Protein AF-A0A1F9QXP7-F1 (afdb_monomer)

Radius of gyration: 16.85 Å; Cα contacts (8 Å, |Δi|>4): 413; chains: 1; bounding box: 42×35×45 Å

Nearest PDB structures (foldseek):
  1gut-assembly1_C  TM=4.057E-01  e=4.296E-01  Clostridium pasteurianum
  4poi-assembly1_A  TM=3.052E-01  e=2.524E-01  Bacteroides caccae ATCC 43185
  6aqg-assembly5_D  TM=2.143E-01  e=5.442E-01  Mycobacterium ulcerans Agy99
  3to1-assembly1_A  TM=2.449E-01  e=2.119E+00  Saccharomyces cerevisiae S288C
  5ikw-assembly1_A  TM=2.964E-01  e=7.330E+00  Homo sapiens

Structure (mmCIF, N/CA/C/O backbone):
data_AF-A0A1F9QXP7-F1
#
_entry.id   AF-A0A1F9QXP7-F1
#
loop_
_atom_site.group_PDB
_atom_site.id
_atom_site.type_symbol
_atom_site.label_atom_id
_atom_site.label_alt_id
_atom_site.label_comp_id
_atom_site.label_asym_id
_atom_site.label_entity_id
_atom_site.label_seq_id
_atom_site.pdbx_PDB_ins_code
_atom_site.Cartn_x
_atom_site.Cartn_y
_atom_site.Cartn_z
_atom_site.occupancy
_atom_site.B_iso_or_equiv
_atom_site.auth_seq_id
_atom_site.auth_comp_id
_atom_site.auth_asym_id
_atom_site.auth_atom_id
_atom_site.pdbx_PDB_model_num
ATOM 1 N N . MET A 1 1 ? -3.108 -15.613 24.340 1.00 49.81 1 MET A N 1
ATOM 2 C CA . MET A 1 1 ? -3.376 -14.560 23.335 1.00 49.81 1 MET A CA 1
ATOM 3 C C . MET A 1 1 ? -3.287 -13.214 24.031 1.00 49.81 1 MET A C 1
ATOM 5 O O . MET A 1 1 ? -3.848 -13.086 25.111 1.00 49.81 1 MET A O 1
ATOM 9 N N . VAL A 1 2 ? -2.546 -12.256 23.473 1.00 59.00 2 VAL A N 1
ATOM 10 C CA . VAL A 1 2 ? -2.464 -10.889 24.016 1.00 59.00 2 VAL A CA 1
ATOM 11 C C . VAL A 1 2 ? -3.743 -10.156 23.609 1.00 59.00 2 VAL A C 1
ATOM 13 O O . VAL A 1 2 ? -4.120 -10.222 22.441 1.00 59.00 2 VAL A O 1
ATOM 16 N N . ALA A 1 3 ? -4.429 -9.511 24.555 1.00 72.75 3 ALA A N 1
ATOM 17 C CA . ALA A 1 3 ? -5.620 -8.722 24.248 1.00 72.75 3 ALA A CA 1
ATOM 18 C C . ALA A 1 3 ? -5.278 -7.607 23.237 1.00 72.75 3 ALA A C 1
ATOM 20 O O . ALA A 1 3 ? -4.183 -7.037 23.320 1.00 72.75 3 ALA A O 1
ATOM 21 N N . PRO A 1 4 ? -6.173 -7.294 22.282 1.00 75.06 4 PRO A N 1
ATOM 22 C CA . PRO A 1 4 ? -5.921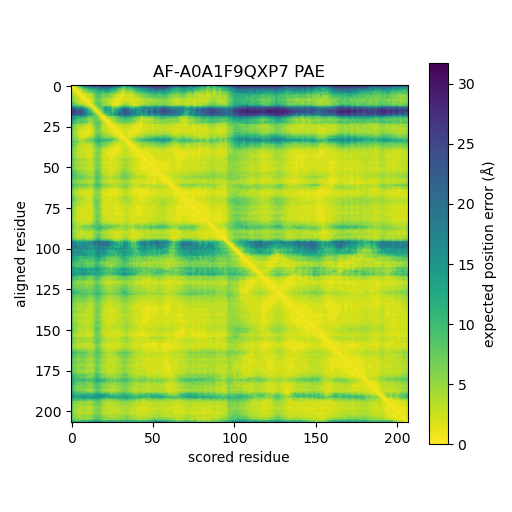 -6.227 21.325 1.00 75.06 4 PRO A CA 1
ATOM 23 C C . PRO A 1 4 ? -5.742 -4.894 22.069 1.00 75.06 4 PRO A C 1
ATOM 25 O O . PRO A 1 4 ? -6.476 -4.631 23.028 1.00 75.06 4 PRO A O 1
ATOM 28 N N . PRO A 1 5 ? -4.761 -4.056 21.681 1.00 81.81 5 PRO A N 1
ATOM 29 C CA . PRO A 1 5 ? -4.591 -2.751 22.301 1.00 81.81 5 PRO A CA 1
ATOM 30 C C . PRO A 1 5 ? -5.850 -1.906 22.100 1.00 81.81 5 PRO A C 1
ATOM 32 O O . PRO A 1 5 ? -6.380 -1.822 20.995 1.00 81.81 5 PRO A O 1
ATOM 35 N N . ARG A 1 6 ? -6.324 -1.254 23.164 1.00 85.94 6 ARG A N 1
ATOM 36 C CA . ARG A 1 6 ? -7.461 -0.338 23.062 1.00 85.94 6 ARG A CA 1
ATOM 37 C C . ARG A 1 6 ? -7.000 1.017 22.552 1.00 85.94 6 ARG A C 1
ATOM 39 O O . ARG A 1 6 ? -6.011 1.559 23.041 1.00 85.94 6 ARG A O 1
ATOM 46 N N . VAL A 1 7 ? -7.731 1.563 21.587 1.00 88.19 7 VAL A N 1
ATOM 47 C CA . VAL A 1 7 ? -7.493 2.905 21.050 1.00 88.19 7 VAL A CA 1
ATOM 48 C C . VAL A 1 7 ? -8.102 3.931 22.002 1.00 88.19 7 VAL A C 1
ATOM 50 O O . VAL A 1 7 ? -9.291 3.862 22.302 1.00 88.19 7 VAL A O 1
ATOM 53 N N . THR A 1 8 ? -7.294 4.873 22.485 1.00 89.75 8 THR A N 1
ATOM 54 C CA . THR A 1 8 ? -7.734 5.932 23.409 1.00 89.75 8 THR A CA 1
ATOM 55 C C . THR A 1 8 ? -8.091 7.219 22.675 1.00 89.75 8 THR A C 1
ATOM 57 O O . THR A 1 8 ? -9.071 7.871 23.029 1.00 89.75 8 THR A O 1
ATOM 60 N N . PHE A 1 9 ? -7.347 7.570 21.624 1.00 89.38 9 PHE A N 1
ATOM 61 C CA . PHE A 1 9 ? -7.643 8.723 20.774 1.00 89.38 9 PHE A CA 1
ATOM 62 C C . PHE A 1 9 ? -7.166 8.511 19.334 1.00 89.38 9 PHE A C 1
ATOM 64 O O . PHE A 1 9 ? -6.281 7.695 19.065 1.00 89.38 9 PHE A O 1
ATOM 71 N N . ILE A 1 10 ? -7.761 9.273 18.413 1.00 89.56 10 ILE A N 1
ATOM 72 C CA . ILE A 1 10 ? -7.368 9.357 17.004 1.00 89.56 10 ILE A CA 1
ATOM 73 C C . ILE A 1 10 ? -7.402 10.833 16.613 1.00 89.56 10 ILE A C 1
ATOM 75 O O . ILE A 1 10 ? -8.482 11.424 16.559 1.00 89.56 10 ILE A O 1
ATOM 79 N N . ASP A 1 11 ? -6.237 11.396 16.311 1.00 88.75 11 ASP A N 1
ATOM 80 C CA . ASP A 1 11 ? -6.071 12.792 15.919 1.00 88.75 11 ASP A CA 1
ATOM 81 C C . ASP A 1 11 ? -5.588 12.903 14.477 1.00 88.75 11 ASP A C 1
ATOM 83 O O . ASP A 1 11 ? -4.764 12.118 14.007 1.00 88.75 11 ASP A O 1
ATOM 87 N N . PHE A 1 12 ? -6.057 13.935 13.788 1.00 85.44 12 PHE A N 1
ATOM 88 C CA . PHE A 1 12 ? -5.528 14.343 12.492 1.00 85.44 12 PHE A CA 1
ATOM 89 C C . PHE A 1 12 ? -4.507 15.450 12.754 1.00 85.44 12 PHE A C 1
ATOM 91 O O . PHE A 1 12 ? -4.887 16.528 13.209 1.00 85.44 12 PHE A O 1
ATOM 98 N N . LEU A 1 13 ? -3.222 15.160 12.538 1.00 79.56 13 LEU A N 1
ATOM 99 C CA . LEU A 1 13 ? -2.125 16.064 12.904 1.00 79.56 13 LEU A CA 1
ATOM 100 C C . LEU A 1 13 ? -1.976 17.234 11.938 1.00 79.56 13 LEU A C 1
ATOM 102 O O . LEU A 1 13 ? -1.632 18.337 12.353 1.00 79.56 13 LEU A O 1
ATOM 106 N N . ASP A 1 14 ? -2.283 17.001 10.668 1.00 68.06 14 ASP A N 1
ATOM 107 C CA . ASP A 1 14 ? -2.149 18.016 9.644 1.00 68.06 14 ASP A CA 1
ATOM 108 C C . ASP A 1 14 ? -3.552 18.408 9.174 1.00 68.06 14 ASP A C 1
ATOM 110 O O . ASP A 1 14 ? -4.323 17.567 8.707 1.00 68.06 14 ASP A O 1
ATOM 114 N N . THR A 1 15 ? -3.887 19.698 9.224 1.00 55.34 15 THR A N 1
ATOM 115 C CA . THR A 1 15 ? -5.065 20.280 8.553 1.00 55.34 15 THR A CA 1
ATOM 116 C C . THR A 1 15 ? -4.913 20.296 7.024 1.00 55.34 15 THR A C 1
ATOM 118 O O . THR A 1 15 ? -5.441 21.191 6.367 1.00 55.34 15 THR A O 1
ATOM 121 N N . LEU A 1 16 ? -4.175 19.340 6.447 1.00 48.25 16 LEU A N 1
ATOM 122 C CA . LEU A 1 16 ? -3.925 19.207 5.013 1.00 48.25 16 LEU A CA 1
ATOM 123 C C . LEU A 1 16 ? -5.249 18.907 4.300 1.00 48.25 16 LEU A C 1
ATOM 125 O O . LEU A 1 16 ? -5.656 17.764 4.135 1.00 48.25 16 LEU A O 1
ATOM 129 N N . GLU A 1 17 ? -5.937 19.989 3.940 1.00 48.44 17 GLU A N 1
ATOM 130 C CA . GLU A 1 17 ? -7.086 20.046 3.046 1.00 48.44 17 GLU A CA 1
ATOM 131 C C . GLU A 1 17 ? -8.216 19.067 3.402 1.00 48.44 17 GLU A C 1
ATOM 133 O O . GLU A 1 17 ? -8.548 18.150 2.654 1.00 48.44 17 GLU A O 1
ATOM 138 N N . ARG A 1 18 ? -8.950 19.361 4.486 1.00 52.44 18 ARG A N 1
ATOM 139 C CA . ARG A 1 18 ? -10.355 18.916 4.652 1.00 52.44 18 ARG A CA 1
ATOM 140 C C . ARG A 1 18 ? -11.303 19.549 3.610 1.00 52.44 18 ARG A C 1
ATOM 142 O O . ARG A 1 18 ? -12.473 19.785 3.893 1.00 52.44 18 ARG A O 1
ATOM 149 N N . THR A 1 19 ? -10.812 19.871 2.421 1.00 55.59 19 THR A N 1
ATOM 150 C CA . THR A 1 19 ? -11.591 20.521 1.368 1.00 55.59 19 THR A CA 1
ATOM 151 C C . THR A 1 19 ? -12.407 19.484 0.591 1.00 55.59 19 THR A C 1
ATOM 153 O O . THR A 1 19 ? -13.513 19.794 0.161 1.00 55.59 19 THR A O 1
ATOM 156 N N . ASP A 1 20 ? -11.913 18.239 0.482 1.00 71.31 20 ASP A N 1
ATOM 157 C CA . ASP A 1 20 ? -12.619 17.123 -0.164 1.00 71.31 20 ASP A CA 1
ATOM 158 C C . ASP A 1 20 ? -12.311 15.758 0.502 1.00 71.31 20 ASP A C 1
ATOM 160 O O . ASP A 1 20 ? -11.240 15.183 0.294 1.00 71.31 20 ASP A O 1
ATOM 164 N N . PRO A 1 21 ? -13.254 15.171 1.267 1.00 79.56 21 PRO A N 1
ATOM 165 C CA . PRO A 1 21 ? -13.101 13.831 1.835 1.00 79.56 21 PRO A CA 1
ATOM 166 C C . PRO A 1 21 ? -12.915 12.720 0.793 1.00 79.56 21 PRO A C 1
ATOM 168 O O . PRO A 1 21 ? -12.464 11.636 1.150 1.00 79.56 21 PRO A O 1
ATOM 171 N N . ALA A 1 22 ? -13.280 12.935 -0.474 1.00 84.31 22 ALA A N 1
ATOM 172 C CA . ALA A 1 22 ? -13.080 11.952 -1.537 1.00 84.31 22 ALA A CA 1
ATOM 173 C C . ALA A 1 22 ? -11.652 11.966 -2.098 1.00 84.31 22 ALA A C 1
ATOM 175 O O . ALA A 1 22 ? -11.266 11.024 -2.789 1.00 84.31 22 ALA A O 1
ATOM 176 N N . ARG A 1 23 ? -10.871 13.018 -1.817 1.00 84.62 23 ARG A N 1
ATOM 177 C CA . ARG A 1 23 ? -9.522 13.204 -2.352 1.00 84.62 23 ARG A CA 1
ATOM 178 C C . ARG A 1 23 ? -8.644 13.868 -1.315 1.00 84.62 23 ARG A C 1
ATOM 180 O O . ARG A 1 23 ? -8.575 15.087 -1.231 1.00 84.62 23 ARG A O 1
ATOM 187 N N . GLY A 1 24 ? -7.820 13.102 -0.616 1.00 88.50 24 GLY A N 1
ATOM 188 C CA . GLY A 1 24 ? -7.019 13.673 0.464 1.00 88.50 24 GLY A CA 1
ATOM 189 C C . GLY A 1 24 ? -5.870 12.803 0.920 1.00 88.50 24 GLY A C 1
ATOM 190 O O . GLY A 1 24 ? -5.801 11.614 0.621 1.00 88.50 24 GLY A O 1
ATOM 191 N N . GLN A 1 25 ? -4.994 13.416 1.700 1.00 91.69 25 GLN A N 1
ATOM 192 C CA . GLN A 1 25 ? -4.139 12.699 2.628 1.00 91.69 25 GLN A CA 1
ATOM 193 C C . GLN A 1 25 ? -4.070 13.474 3.941 1.00 91.69 25 GLN A C 1
ATOM 195 O O . GLN A 1 25 ? -4.155 14.699 3.930 1.00 91.69 25 GLN A O 1
ATOM 200 N N . ALA A 1 26 ? -3.869 12.782 5.052 1.00 90.06 26 ALA A N 1
ATOM 201 C CA . ALA A 1 26 ? -3.605 13.407 6.339 1.00 90.06 26 ALA A CA 1
ATOM 202 C C . ALA A 1 26 ? -2.703 12.509 7.177 1.00 90.06 26 ALA A C 1
ATOM 204 O O . ALA A 1 26 ? -2.804 11.281 7.112 1.00 90.06 26 ALA A O 1
ATOM 205 N N . ARG A 1 27 ? -1.843 13.108 8.001 1.00 90.56 27 ARG A N 1
ATOM 206 C CA . ARG A 1 27 ? -1.150 12.359 9.045 1.00 90.56 27 ARG A CA 1
ATOM 207 C C . ARG A 1 27 ? -2.124 12.088 10.190 1.00 90.56 27 ARG A C 1
ATOM 209 O O . ARG A 1 27 ? -2.757 13.007 10.711 1.00 90.56 27 ARG A O 1
ATOM 216 N N . VAL A 1 28 ? -2.247 10.821 10.566 1.00 90.69 28 VAL A N 1
ATOM 217 C CA . VAL A 1 28 ? -3.111 10.353 11.651 1.00 90.69 28 VAL A CA 1
ATOM 218 C C . VAL A 1 28 ? -2.232 9.922 12.811 1.00 90.69 28 VAL A C 1
ATOM 220 O O . VAL A 1 28 ? -1.304 9.140 12.616 1.00 90.69 28 VAL A O 1
ATOM 223 N N . ARG A 1 29 ? -2.541 10.409 14.013 1.00 91.25 29 ARG A N 1
ATOM 224 C CA . ARG A 1 29 ? -1.949 9.965 15.274 1.00 91.25 29 ARG A CA 1
ATOM 225 C C . ARG A 1 29 ? -2.960 9.137 16.047 1.00 91.25 29 ARG A C 1
ATOM 227 O O . ARG A 1 29 ? -4.096 9.558 16.232 1.00 91.25 29 ARG A O 1
ATOM 234 N N . VAL A 1 30 ? -2.529 7.983 16.529 1.00 91.06 30 VAL A N 1
ATOM 235 C CA . VAL A 1 30 ? -3.336 7.044 17.303 1.00 91.06 30 VAL A CA 1
ATOM 236 C C . VAL A 1 30 ? -2.689 6.848 18.664 1.00 91.06 30 VAL A C 1
ATOM 238 O O . VAL A 1 30 ? -1.528 6.443 18.745 1.00 91.06 30 VAL A O 1
ATOM 241 N N . GLY A 1 31 ? -3.452 7.110 19.720 1.00 89.38 31 GLY A N 1
ATOM 242 C CA . GLY A 1 31 ? -3.093 6.763 21.088 1.00 89.38 31 GLY A CA 1
ATOM 243 C C . GLY A 1 31 ? -3.634 5.396 21.470 1.00 89.38 31 GLY A C 1
ATOM 244 O O . GLY A 1 31 ? -4.780 5.065 21.160 1.00 89.38 31 GLY A O 1
ATOM 245 N N . LEU A 1 32 ? -2.818 4.605 22.159 1.00 87.44 32 LEU A N 1
ATOM 246 C CA . LEU A 1 32 ? -3.180 3.296 22.686 1.00 87.44 32 LEU A CA 1
ATOM 247 C C . LEU A 1 32 ? -3.152 3.294 24.213 1.00 87.44 32 LEU A C 1
ATOM 249 O O . LEU A 1 32 ? -2.345 3.974 24.853 1.00 87.44 32 LEU A O 1
ATOM 253 N N . GLU A 1 33 ? -3.999 2.456 24.802 1.00 82.12 33 GLU A N 1
ATOM 254 C CA . GLU A 1 33 ? -3.973 2.158 26.229 1.00 82.12 33 GLU A CA 1
ATOM 255 C C . GLU A 1 33 ? -2.575 1.651 26.634 1.00 82.12 33 GLU A C 1
ATOM 257 O O . GLU A 1 33 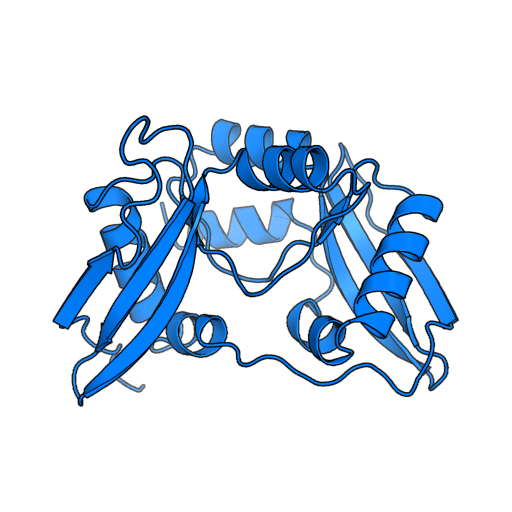? -1.946 0.837 25.943 1.00 82.12 33 GLU A O 1
ATOM 262 N N . GLY A 1 34 ? -2.049 2.203 27.731 1.00 77.62 34 GLY A N 1
ATOM 263 C CA . GLY A 1 34 ? -0.651 2.031 28.139 1.00 77.62 34 GLY A CA 1
ATOM 264 C C . GLY A 1 34 ? 0.319 3.087 27.590 1.00 77.62 34 GLY A C 1
ATOM 265 O O . GLY A 1 34 ? 1.527 2.888 27.679 1.00 77.62 34 GLY A O 1
ATOM 266 N N . GLY A 1 35 ? -0.180 4.192 27.018 1.00 78.00 35 GLY A N 1
ATOM 267 C CA . GLY A 1 35 ? 0.619 5.381 26.674 1.00 78.00 35 GLY A CA 1
ATOM 268 C C . GLY A 1 35 ? 1.457 5.259 25.398 1.00 78.00 35 GLY A C 1
ATOM 269 O O . GLY A 1 35 ? 2.318 6.095 25.140 1.00 78.00 35 GLY A O 1
ATOM 270 N N . ARG A 1 36 ? 1.233 4.215 24.593 1.00 83.00 36 ARG A N 1
ATOM 271 C CA . ARG A 1 36 ? 1.913 4.043 23.301 1.00 83.00 36 ARG A CA 1
ATOM 272 C C . ARG A 1 36 ? 1.199 4.854 22.229 1.00 83.00 36 ARG A C 1
ATOM 274 O O . ARG A 1 36 ? -0.025 4.843 22.169 1.00 83.00 36 ARG A O 1
ATOM 281 N N . GLU A 1 37 ? 1.966 5.465 21.337 1.00 87.69 37 GLU A N 1
ATOM 282 C CA . GLU A 1 37 ? 1.433 6.216 20.201 1.00 87.69 37 GLU A CA 1
ATOM 283 C C . GLU A 1 37 ? 1.968 5.677 18.874 1.00 87.69 37 GLU A C 1
ATOM 285 O O . GLU A 1 37 ? 3.071 5.125 18.789 1.00 87.69 37 GLU A O 1
ATOM 290 N N . SER A 1 38 ? 1.170 5.820 17.822 1.00 86.94 38 SER A N 1
ATOM 291 C CA . SER A 1 38 ? 1.547 5.527 16.437 1.00 86.94 38 SER A CA 1
ATOM 292 C C . SER A 1 38 ? 1.112 6.683 15.544 1.00 86.94 38 SER A C 1
ATOM 294 O O . SER A 1 38 ? 0.056 7.266 15.769 1.00 86.94 38 SER A O 1
ATOM 296 N N . SER A 1 39 ? 1.927 7.033 14.552 1.00 88.94 39 SER A N 1
ATOM 297 C CA . SER A 1 39 ? 1.616 8.091 13.590 1.00 88.94 39 SER A CA 1
ATOM 298 C C . SER A 1 39 ? 1.948 7.607 12.188 1.00 88.94 39 SER A C 1
ATOM 300 O O . SER A 1 39 ? 3.029 7.063 11.982 1.00 88.94 39 SER A O 1
ATOM 302 N N . PHE A 1 40 ? 1.021 7.768 11.248 1.00 90.25 40 PHE A N 1
ATOM 303 C CA . PHE A 1 40 ? 1.163 7.283 9.874 1.00 90.25 40 PHE A CA 1
ATOM 304 C C . PHE A 1 40 ? 0.303 8.091 8.904 1.00 90.25 40 PHE A C 1
ATOM 306 O O . PHE A 1 40 ? -0.586 8.846 9.304 1.00 90.25 40 PHE A O 1
ATOM 313 N N . LEU A 1 41 ? 0.601 7.971 7.612 1.00 91.69 41 LEU A N 1
ATOM 314 C CA . LEU A 1 41 ? -0.149 8.651 6.563 1.00 91.69 41 LEU A CA 1
ATOM 315 C C . LEU A 1 41 ? -1.448 7.890 6.272 1.00 91.69 41 LEU A C 1
ATOM 317 O O . LEU A 1 41 ? -1.414 6.689 6.011 1.00 91.69 41 LEU A O 1
ATOM 321 N N . ALA A 1 42 ? -2.580 8.587 6.269 1.00 93.25 42 ALA A N 1
ATOM 322 C CA . ALA A 1 42 ? -3.829 8.105 5.693 1.00 93.25 42 ALA A CA 1
ATOM 323 C C . ALA A 1 42 ? -4.085 8.829 4.368 1.00 93.25 42 ALA A C 1
ATOM 325 O O . ALA A 1 42 ? -3.898 10.043 4.287 1.00 93.25 42 ALA A O 1
ATOM 326 N N . ALA A 1 43 ? -4.498 8.107 3.330 1.00 94.12 43 ALA A N 1
ATOM 327 C CA . ALA A 1 43 ? -4.620 8.645 1.979 1.00 94.12 43 ALA A CA 1
ATOM 328 C C . ALA A 1 43 ? -5.791 8.020 1.216 1.00 94.12 43 ALA A C 1
ATOM 330 O O . ALA A 1 43 ? -6.111 6.847 1.398 1.00 94.12 43 ALA A O 1
ATOM 331 N N . THR A 1 44 ? -6.416 8.792 0.331 1.00 95.00 44 THR A N 1
ATOM 332 C CA . THR A 1 44 ? -7.440 8.271 -0.582 1.00 95.00 44 THR A CA 1
ATOM 333 C C . THR A 1 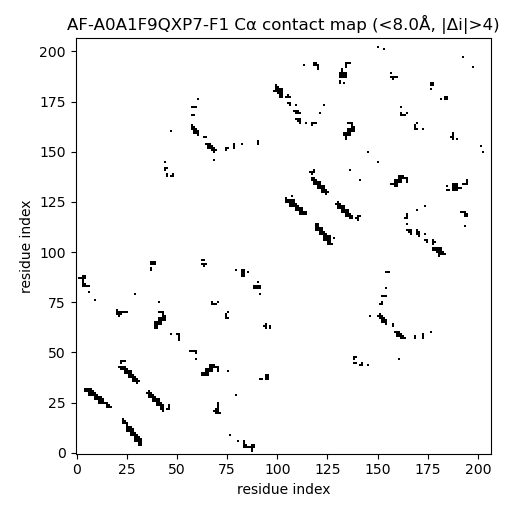44 ? -6.841 7.401 -1.688 1.00 95.00 44 THR A C 1
ATOM 335 O O . THR A 1 44 ? -5.653 7.496 -1.998 1.00 95.00 44 THR A O 1
ATOM 338 N N . PHE A 1 45 ? -7.644 6.515 -2.286 1.00 95.81 45 PHE A N 1
ATOM 339 C CA . PHE A 1 45 ? -7.159 5.507 -3.247 1.00 95.81 45 PHE A CA 1
ATOM 340 C C . PHE A 1 45 ? -6.514 6.087 -4.518 1.00 95.81 45 PHE A C 1
ATOM 342 O O . PHE A 1 45 ? -5.711 5.416 -5.160 1.00 95.81 45 PHE A O 1
ATOM 349 N N . ASP A 1 46 ? -6.824 7.331 -4.879 1.00 94.19 46 ASP A N 1
ATOM 350 C CA . ASP A 1 46 ? -6.244 8.054 -6.016 1.00 94.19 46 ASP A CA 1
ATOM 351 C C . ASP A 1 46 ? -4.857 8.653 -5.729 1.00 94.19 46 ASP A C 1
ATOM 353 O O . ASP A 1 46 ? -4.152 9.076 -6.650 1.00 94.19 46 ASP A O 1
ATOM 357 N N . ARG A 1 47 ? -4.435 8.694 -4.462 1.00 94.31 47 ARG A N 1
ATOM 358 C CA . ARG A 1 47 ? -3.227 9.417 -4.053 1.00 94.31 47 ARG A CA 1
ATOM 359 C C . ARG A 1 47 ? -1.926 8.920 -4.676 1.00 94.31 47 ARG A C 1
ATOM 361 O O . ARG A 1 47 ? -1.135 9.791 -5.043 1.00 94.31 47 ARG A O 1
ATOM 368 N N . PRO A 1 48 ? -1.706 7.611 -4.910 1.00 95.94 48 PRO A N 1
ATOM 369 C CA . PRO A 1 48 ? -0.518 7.155 -5.625 1.00 95.94 48 PRO A CA 1
ATOM 370 C C . PRO A 1 48 ? -0.341 7.830 -6.990 1.00 95.94 48 PRO A C 1
ATOM 372 O O . PRO A 1 48 ? 0.756 8.277 -7.321 1.00 95.94 48 PRO A O 1
ATOM 375 N N . GLU A 1 49 ? -1.427 8.004 -7.750 1.00 95.50 49 GLU A N 1
ATOM 376 C CA . GLU A 1 49 ? -1.402 8.692 -9.046 1.00 95.50 49 GLU A CA 1
ATOM 377 C C . GLU A 1 49 ? -1.015 10.171 -8.887 1.00 95.50 49 GLU A C 1
ATOM 379 O O . GLU A 1 49 ? -0.142 10.682 -9.597 1.00 95.50 49 GLU A O 1
ATOM 384 N N . ALA A 1 50 ? -1.632 10.855 -7.919 1.00 94.00 50 ALA A N 1
ATOM 385 C CA . ALA A 1 50 ? -1.373 12.264 -7.642 1.00 94.00 50 ALA A CA 1
ATOM 386 C C . ALA A 1 50 ? 0.081 12.512 -7.208 1.00 94.00 50 ALA A C 1
ATOM 388 O O . ALA A 1 50 ? 0.710 13.465 -7.676 1.00 94.00 50 ALA A O 1
ATOM 389 N N . TRP A 1 51 ? 0.640 11.645 -6.362 1.00 94.88 51 TRP A N 1
ATOM 390 C CA . TRP A 1 51 ? 2.023 11.742 -5.899 1.00 94.88 51 TRP A CA 1
ATOM 391 C C . TRP A 1 51 ? 3.037 11.537 -7.017 1.00 94.88 51 TRP A C 1
ATOM 393 O O . TRP A 1 51 ? 3.968 12.335 -7.164 1.00 94.88 51 TRP A O 1
ATOM 403 N N . MET A 1 52 ? 2.828 10.505 -7.837 1.00 96.12 52 MET A N 1
ATOM 404 C CA . MET A 1 52 ? 3.656 10.231 -9.009 1.00 96.12 52 MET A CA 1
ATOM 405 C C . MET A 1 52 ? 3.649 11.417 -9.973 1.00 96.12 52 MET A C 1
ATOM 407 O O . MET A 1 52 ? 4.708 11.876 -10.406 1.00 96.12 52 MET A O 1
ATOM 411 N N . LYS A 1 53 ? 2.467 11.985 -10.245 1.00 95.81 53 LYS A N 1
ATOM 412 C CA . LYS A 1 53 ? 2.318 13.169 -11.098 1.00 95.81 53 LYS A CA 1
ATOM 413 C C . LYS A 1 53 ? 3.027 14.394 -10.514 1.00 95.81 53 LYS A C 1
ATOM 415 O O . LYS A 1 53 ? 3.776 15.054 -11.233 1.00 95.81 53 LYS A O 1
ATOM 420 N N . ALA A 1 54 ? 2.822 14.688 -9.230 1.00 94.06 54 ALA A N 1
ATOM 421 C CA . ALA A 1 54 ? 3.400 15.857 -8.565 1.00 94.06 54 ALA A CA 1
ATOM 422 C C . ALA A 1 54 ? 4.935 15.810 -8.534 1.00 94.06 54 ALA A C 1
ATOM 424 O O . ALA A 1 54 ? 5.588 16.813 -8.818 1.00 94.06 54 ALA A O 1
ATOM 425 N N . LYS A 1 55 ? 5.518 14.637 -8.254 1.00 93.62 55 LYS A N 1
ATOM 426 C CA . LYS A 1 55 ? 6.977 14.448 -8.229 1.00 93.62 55 LYS A CA 1
ATOM 427 C C . LYS A 1 55 ? 7.584 14.124 -9.602 1.00 93.62 55 LYS A C 1
ATOM 429 O O . LYS A 1 55 ? 8.798 13.971 -9.694 1.00 93.62 55 LYS A O 1
ATOM 434 N N . LYS A 1 56 ? 6.769 14.034 -10.663 1.00 95.50 56 LYS A N 1
ATOM 435 C CA . LYS A 1 56 ? 7.178 13.609 -12.018 1.00 95.50 56 LYS A CA 1
ATOM 436 C C . LYS A 1 56 ? 7.928 12.267 -12.008 1.00 95.50 56 LYS A C 1
ATOM 438 O O . LYS A 1 56 ? 8.930 12.101 -12.700 1.00 95.50 56 LYS A O 1
ATOM 443 N N . LEU A 1 57 ? 7.445 11.323 -11.202 1.00 94.94 57 LEU A N 1
ATOM 444 C CA . LEU A 1 57 ? 8.017 9.987 -11.060 1.00 94.94 57 LEU A CA 1
ATOM 445 C C . LEU A 1 57 ? 7.167 8.959 -11.805 1.00 94.94 57 LEU A C 1
ATOM 447 O O . LEU A 1 57 ? 5.940 9.018 -11.796 1.00 94.94 57 LEU A O 1
ATOM 451 N N . ASP A 1 58 ? 7.828 7.964 -12.394 1.00 96.12 58 ASP A N 1
ATOM 452 C CA . ASP A 1 58 ? 7.157 6.806 -12.997 1.00 96.12 58 ASP A CA 1
ATOM 453 C C . ASP A 1 58 ? 6.911 5.667 -11.980 1.00 96.12 58 ASP A C 1
ATOM 455 O O . ASP A 1 58 ? 6.472 4.579 -12.354 1.00 96.12 58 ASP A O 1
ATOM 459 N N . HIS A 1 59 ? 7.200 5.902 -10.699 1.00 96.25 59 HIS A N 1
ATOM 460 C CA . HIS A 1 59 ? 6.967 4.975 -9.596 1.00 96.25 59 HIS A CA 1
ATOM 461 C C . HIS A 1 59 ? 6.648 5.730 -8.303 1.00 96.25 59 HIS A C 1
ATOM 463 O O . HIS A 1 59 ? 6.976 6.912 -8.171 1.00 96.25 59 HIS A O 1
ATOM 469 N N . TRP A 1 60 ? 6.058 5.033 -7.338 1.00 95.94 60 TRP A N 1
ATOM 470 C CA . TRP A 1 60 ? 5.890 5.520 -5.978 1.00 95.94 60 TRP A CA 1
ATOM 471 C C . TRP A 1 60 ? 6.052 4.400 -4.954 1.00 95.94 60 TRP A C 1
ATOM 473 O O . TRP A 1 60 ? 5.444 3.337 -5.068 1.00 95.94 60 TRP A O 1
ATOM 483 N N . PHE A 1 61 ? 6.855 4.694 -3.939 1.00 93.12 61 PHE A N 1
ATOM 484 C CA . PHE A 1 61 ? 7.011 3.936 -2.711 1.00 93.12 61 PHE A CA 1
ATOM 485 C C . PHE A 1 61 ? 7.317 4.939 -1.592 1.00 93.12 61 PHE A C 1
ATOM 487 O O . PHE A 1 61 ? 7.944 5.972 -1.836 1.00 93.12 61 PHE A O 1
ATOM 494 N N . ASP A 1 62 ? 6.855 4.646 -0.385 1.00 88.94 62 ASP A N 1
ATOM 495 C CA . ASP A 1 62 ? 7.108 5.435 0.825 1.00 88.94 62 ASP A CA 1
ATOM 496 C C . ASP A 1 62 ? 6.912 4.545 2.068 1.00 88.94 62 ASP A C 1
ATOM 498 O O . ASP A 1 62 ? 6.813 3.325 1.915 1.00 88.94 62 ASP A O 1
ATOM 502 N N . GLU A 1 63 ? 6.844 5.137 3.264 1.00 86.94 63 GLU A N 1
ATOM 503 C CA . GLU A 1 63 ? 6.333 4.543 4.508 1.00 86.94 63 GLU A CA 1
ATOM 504 C C . GLU A 1 63 ? 4.930 3.909 4.343 1.00 86.94 63 GLU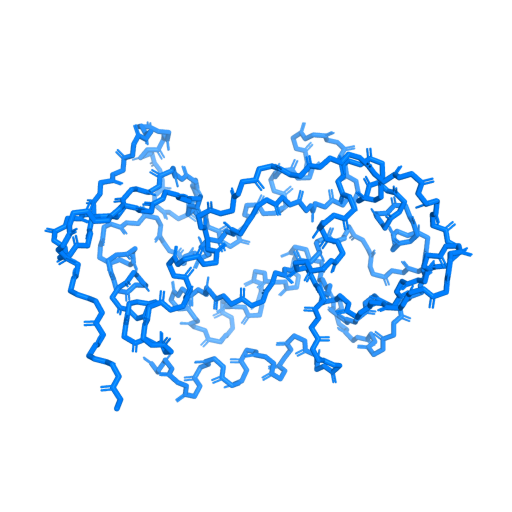 A C 1
ATOM 506 O O . GLU A 1 63 ? 4.196 4.250 3.410 1.00 86.94 63 GLU A O 1
ATOM 511 N N . PRO A 1 64 ? 4.513 2.992 5.245 1.00 89.50 64 PRO A N 1
ATOM 512 C CA . PRO A 1 64 ? 3.175 2.400 5.213 1.00 89.50 64 PRO A CA 1
ATOM 513 C C . PRO A 1 64 ? 2.057 3.447 5.199 1.00 89.50 64 PRO A C 1
ATOM 515 O O . PRO A 1 64 ? 1.992 4.339 6.048 1.00 89.50 64 PRO A O 1
ATOM 518 N N . VAL A 1 65 ? 1.147 3.303 4.234 1.00 93.25 65 VAL A N 1
ATOM 519 C CA . VAL A 1 65 ? -0.002 4.192 4.038 1.00 93.25 65 VAL A CA 1
ATOM 520 C C . VAL A 1 65 ? -1.285 3.447 4.374 1.00 93.25 65 VAL A C 1
ATOM 522 O O . VAL A 1 65 ? -1.501 2.317 3.930 1.00 93.25 65 VAL A O 1
ATOM 525 N N . LEU A 1 66 ? -2.144 4.076 5.176 1.00 95.25 66 LEU A N 1
ATOM 526 C CA . LEU A 1 66 ? -3.510 3.620 5.391 1.00 95.25 66 LEU A CA 1
ATOM 527 C C . LEU A 1 66 ? -4.350 4.159 4.236 1.00 95.25 66 LEU A C 1
ATOM 529 O O . LEU A 1 66 ? -4.606 5.361 4.149 1.00 95.25 66 LEU A O 1
ATOM 533 N N . TYR A 1 67 ? -4.784 3.281 3.344 1.00 96.75 67 TYR A N 1
ATOM 534 C CA . TYR A 1 67 ? -5.638 3.679 2.238 1.00 96.75 67 TYR A CA 1
ATOM 535 C C . TYR A 1 67 ? -7.091 3.703 2.699 1.00 96.75 67 TYR A C 1
ATOM 537 O O . TYR A 1 67 ? -7.585 2.734 3.264 1.00 96.75 67 TYR A O 1
ATOM 545 N N . VAL A 1 68 ? -7.802 4.797 2.452 1.00 95.88 68 VAL A N 1
ATOM 546 C CA . VAL A 1 68 ? -9.217 4.951 2.812 1.00 95.88 68 VAL A CA 1
ATOM 547 C C . VAL A 1 68 ? -10.028 5.381 1.605 1.00 95.88 68 VAL A C 1
ATOM 549 O O . VAL A 1 68 ? -9.591 6.202 0.806 1.00 95.88 68 VAL A O 1
ATOM 552 N N . ARG A 1 69 ? -11.252 4.874 1.475 1.00 94.88 69 ARG A N 1
ATOM 553 C CA . ARG A 1 69 ? -12.163 5.322 0.417 1.00 94.88 69 ARG A CA 1
ATOM 554 C C . ARG A 1 69 ? -12.537 6.792 0.589 1.00 94.88 69 ARG A C 1
ATOM 556 O O . ARG A 1 69 ? -12.736 7.505 -0.389 1.00 94.88 69 ARG A O 1
ATOM 563 N N . ARG A 1 70 ? -12.671 7.223 1.843 1.00 92.56 70 ARG A N 1
ATOM 564 C CA . ARG A 1 70 ? -12.963 8.601 2.228 1.00 92.56 70 ARG A CA 1
ATOM 565 C C . ARG A 1 70 ? -12.074 8.999 3.389 1.00 92.56 70 ARG A C 1
ATOM 567 O O . ARG A 1 70 ? -11.974 8.272 4.375 1.00 92.56 70 ARG A O 1
ATOM 574 N N . LEU A 1 71 ? -11.460 10.167 3.287 1.00 91.12 71 LEU A N 1
ATOM 575 C CA . LEU A 1 71 ? -10.669 10.759 4.353 1.00 91.12 71 LEU A CA 1
ATOM 576 C C . LEU A 1 71 ? -11.584 11.490 5.345 1.00 91.12 71 LEU A C 1
ATOM 578 O O . LEU A 1 71 ? -11.569 12.713 5.464 1.00 91.12 71 LEU A O 1
ATOM 582 N N . ASP A 1 72 ? -12.420 10.721 6.039 1.00 89.31 72 ASP A N 1
ATOM 583 C CA . ASP A 1 72 ? -13.298 11.199 7.102 1.00 89.31 72 ASP A CA 1
ATOM 584 C C . ASP A 1 72 ? -13.073 10.433 8.413 1.00 89.31 72 ASP A C 1
ATOM 586 O O . ASP A 1 72 ? -12.510 9.336 8.447 1.00 89.31 72 ASP A O 1
ATOM 590 N N . ALA A 1 73 ? -13.482 11.049 9.525 1.00 88.62 73 ALA A N 1
ATOM 591 C CA . ALA A 1 73 ? -13.273 10.482 10.853 1.00 88.62 73 ALA A CA 1
ATOM 592 C C . ALA A 1 73 ? -13.914 9.090 11.032 1.00 88.62 73 ALA A C 1
ATOM 594 O O . ALA A 1 73 ? -13.242 8.230 11.600 1.00 88.62 73 ALA A O 1
ATOM 595 N N . PRO A 1 74 ? -15.145 8.814 10.547 1.00 91.19 74 PRO A N 1
ATOM 596 C CA . PRO A 1 74 ? -15.732 7.478 10.643 1.00 91.19 74 PRO A CA 1
ATOM 597 C C . PRO A 1 74 ? -14.918 6.400 9.918 1.00 91.19 74 PRO A C 1
ATOM 599 O O . PRO A 1 74 ? -14.700 5.327 10.478 1.00 91.19 74 PRO A O 1
ATOM 602 N N . THR A 1 75 ? -14.449 6.671 8.696 1.00 93.31 75 THR A N 1
ATOM 603 C CA . THR A 1 75 ? -13.701 5.684 7.901 1.00 93.31 75 THR A CA 1
ATOM 604 C C . THR A 1 75 ? -12.327 5.412 8.502 1.00 93.31 75 THR A C 1
ATOM 606 O O . THR A 1 75 ? -11.948 4.253 8.663 1.00 93.31 75 THR A O 1
ATOM 609 N N . VAL A 1 76 ? -11.603 6.464 8.895 1.00 93.19 76 VAL A N 1
ATOM 610 C CA . VAL A 1 76 ? -10.286 6.323 9.533 1.00 93.19 76 VAL A CA 1
ATOM 611 C C . VAL A 1 76 ? -10.405 5.612 10.881 1.00 93.19 76 VAL A C 1
ATOM 613 O O . VAL A 1 76 ? -9.609 4.724 11.164 1.00 93.19 76 VAL A O 1
ATOM 616 N N . ARG A 1 77 ? -11.416 5.941 11.696 1.00 92.31 77 ARG A N 1
ATOM 617 C CA . ARG A 1 77 ? -11.646 5.269 12.982 1.00 92.31 77 ARG A CA 1
ATOM 618 C C . ARG A 1 77 ? -11.885 3.774 12.808 1.00 92.31 77 ARG A C 1
ATOM 620 O O . ARG A 1 77 ? -11.207 2.993 13.466 1.00 92.31 77 ARG A O 1
ATOM 627 N N . ALA A 1 78 ? -12.778 3.391 11.895 1.00 93.56 78 ALA A N 1
ATOM 628 C CA . ALA A 1 78 ? -13.054 1.984 11.615 1.00 93.56 78 ALA A CA 1
ATOM 629 C C . ALA A 1 78 ? -11.786 1.230 11.175 1.00 93.56 78 ALA A C 1
ATOM 631 O O . ALA A 1 78 ? -11.528 0.125 11.644 1.00 93.56 78 ALA A O 1
ATOM 632 N N . ALA A 1 79 ? -10.957 1.854 10.332 1.00 95.31 79 ALA A N 1
ATOM 633 C CA . ALA A 1 79 ? -9.694 1.266 9.906 1.00 95.31 79 ALA A CA 1
ATOM 634 C C . ALA A 1 79 ? -8.705 1.081 11.069 1.00 95.31 79 ALA A C 1
ATOM 636 O O . ALA A 1 79 ? -8.102 0.023 11.206 1.00 95.31 79 ALA A O 1
ATOM 637 N N . VAL A 1 80 ? -8.553 2.092 11.929 1.00 93.88 80 VAL A N 1
ATOM 638 C CA . VAL A 1 80 ? -7.649 2.042 13.090 1.00 93.88 80 VAL A CA 1
ATOM 639 C C . VAL A 1 80 ? -8.101 0.998 14.113 1.00 93.88 80 VAL A C 1
ATOM 641 O O . VAL A 1 80 ? -7.267 0.281 14.666 1.00 93.88 80 VAL A O 1
ATOM 644 N N . GLU A 1 81 ? -9.405 0.885 14.356 1.00 92.25 81 GLU A N 1
ATOM 645 C CA . GLU A 1 81 ? -9.980 -0.141 15.231 1.00 92.25 81 GLU A CA 1
ATOM 646 C C . GLU A 1 81 ? -9.713 -1.550 14.685 1.00 92.25 81 GLU A C 1
ATOM 648 O O . GLU A 1 81 ? -9.279 -2.424 15.438 1.00 92.25 81 GLU A O 1
ATOM 653 N N . ALA A 1 82 ? -9.867 -1.750 13.374 1.00 93.94 82 ALA A N 1
ATOM 654 C CA . ALA A 1 82 ? -9.517 -3.003 12.712 1.00 93.94 82 ALA A CA 1
ATOM 655 C C . ALA A 1 82 ? -8.008 -3.314 12.828 1.00 93.94 82 ALA A C 1
ATOM 657 O O . ALA A 1 82 ? -7.638 -4.404 13.271 1.00 93.94 82 ALA A O 1
ATOM 658 N N . MET A 1 83 ? -7.130 -2.333 12.576 1.00 94.00 83 MET A N 1
ATOM 659 C CA . MET A 1 83 ? -5.675 -2.476 12.762 1.00 94.00 83 MET A CA 1
ATOM 660 C C . MET A 1 83 ? -5.289 -2.841 14.202 1.00 94.00 83 MET A C 1
ATOM 662 O O . MET A 1 83 ? -4.312 -3.562 14.411 1.00 94.00 83 MET A O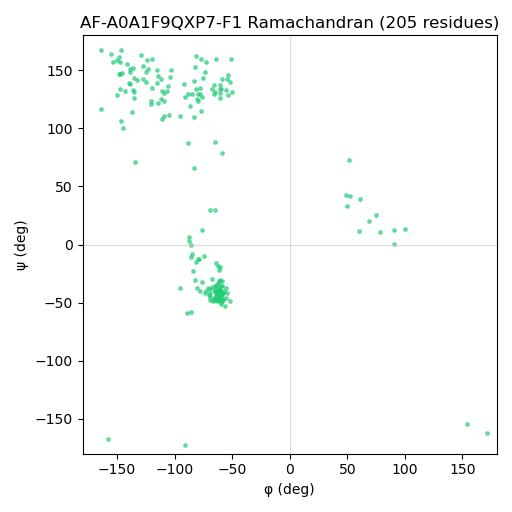 1
ATOM 666 N N . ALA A 1 84 ? -6.007 -2.311 15.198 1.00 91.12 84 ALA A N 1
ATOM 667 C CA . ALA A 1 84 ? -5.782 -2.602 16.611 1.00 91.12 84 ALA A CA 1
ATOM 668 C C . ALA A 1 84 ? -6.252 -4.016 16.990 1.00 91.12 84 ALA A C 1
ATOM 670 O O . ALA A 1 84 ? -5.572 -4.708 17.749 1.00 91.12 84 ALA A O 1
ATOM 671 N N . ALA A 1 85 ? -7.393 -4.455 16.455 1.00 89.75 85 ALA A N 1
ATOM 672 C CA . ALA A 1 85 ? -7.953 -5.780 16.703 1.00 89.75 85 ALA A CA 1
ATOM 673 C C . ALA A 1 85 ? -7.115 -6.897 16.060 1.00 89.75 85 ALA A C 1
ATOM 675 O O . ALA A 1 85 ? -6.920 -7.963 16.649 1.00 89.75 85 ALA A O 1
ATOM 676 N N . GLU A 1 86 ? -6.591 -6.648 14.864 1.00 89.06 86 GLU A N 1
ATOM 677 C CA . GLU A 1 86 ? -5.895 -7.652 14.077 1.00 89.06 86 GLU A CA 1
ATOM 678 C C . GLU A 1 86 ? -4.464 -7.901 14.583 1.00 89.06 86 GLU A C 1
ATOM 680 O O . GLU A 1 86 ? -3.703 -6.975 14.883 1.00 89.06 86 GLU A O 1
ATOM 685 N N . LEU A 1 87 ? -4.086 -9.183 14.697 1.00 84.44 87 LEU A N 1
ATOM 686 C CA . LEU A 1 87 ? -2.740 -9.628 15.093 1.00 84.44 87 LEU A CA 1
ATOM 687 C C . LEU A 1 87 ? -2.211 -8.941 16.378 1.00 84.44 87 LEU A C 1
ATOM 689 O O . LEU A 1 87 ? -1.016 -8.661 16.518 1.00 84.44 87 LEU A O 1
ATOM 693 N N . GLY A 1 88 ? -3.107 -8.627 17.322 1.00 81.62 88 GLY A N 1
ATOM 694 C CA . GLY A 1 88 ? -2.761 -7.935 18.568 1.00 81.62 88 GLY A CA 1
ATOM 695 C C . GLY A 1 88 ? -2.157 -6.542 18.337 1.00 81.62 88 GLY A C 1
ATOM 696 O O . GLY A 1 88 ? -1.177 -6.169 18.995 1.00 81.62 88 GLY A O 1
ATOM 697 N N . GLY A 1 89 ? -2.671 -5.795 17.358 1.00 84.12 89 GLY A N 1
ATOM 698 C CA . GLY A 1 89 ? -2.214 -4.448 17.014 1.00 84.12 89 GLY A CA 1
ATOM 699 C C . GLY A 1 89 ? -0.883 -4.413 16.267 1.00 84.12 89 GLY A C 1
ATOM 700 O O . GLY A 1 89 ? -0.135 -3.440 16.393 1.00 84.12 89 GLY A O 1
ATOM 701 N N . TYR A 1 90 ? -0.533 -5.491 15.556 1.00 88.06 90 TYR A N 1
ATOM 702 C CA . TYR A 1 90 ? 0.691 -5.560 14.750 1.00 88.06 90 TYR A CA 1
ATOM 703 C C . TYR A 1 90 ? 0.765 -4.416 13.741 1.00 88.06 90 TYR A C 1
ATOM 705 O O . TYR A 1 90 ? 1.789 -3.738 13.673 1.00 88.06 90 TYR A O 1
ATOM 713 N N . TRP A 1 91 ? -0.330 -4.149 13.029 1.00 90.44 91 TRP A N 1
ATOM 714 C CA . TRP A 1 91 ? -0.359 -3.144 11.973 1.00 90.44 91 TRP A CA 1
ATOM 715 C C . TRP A 1 91 ? -0.058 -1.740 12.493 1.00 90.44 91 TRP A C 1
ATOM 717 O O . TRP A 1 91 ? 0.723 -1.022 11.884 1.00 90.44 91 TRP A O 1
ATOM 727 N N . LEU A 1 92 ? -0.553 -1.368 13.676 1.00 88.81 92 LEU A N 1
ATOM 728 C CA . LEU A 1 92 ? -0.217 -0.073 14.282 1.00 88.81 92 LEU A CA 1
ATOM 729 C C . LEU A 1 92 ? 1.281 0.060 14.600 1.00 88.81 92 LEU A C 1
ATOM 731 O O . LEU A 1 92 ? 1.851 1.137 14.449 1.00 88.81 92 LEU A O 1
ATOM 735 N N . ARG A 1 93 ? 1.944 -1.040 14.983 1.00 85.69 93 ARG A N 1
ATOM 736 C CA . ARG A 1 93 ? 3.402 -1.055 15.190 1.00 85.69 93 ARG A CA 1
ATOM 737 C C . ARG A 1 93 ? 4.165 -1.013 13.870 1.00 85.69 93 ARG A C 1
ATOM 739 O O . ARG A 1 93 ? 5.150 -0.290 13.780 1.00 85.69 93 ARG A O 1
ATOM 746 N N . TYR A 1 94 ? 3.708 -1.765 12.871 1.00 86.00 94 TYR A N 1
ATOM 747 C CA . TYR A 1 94 ? 4.302 -1.798 11.534 1.00 86.00 94 TYR A CA 1
ATOM 748 C C . TYR A 1 94 ? 4.259 -0.415 10.868 1.00 86.00 94 TYR A C 1
ATOM 750 O O . TYR A 1 94 ? 5.250 0.040 10.305 1.00 86.00 94 TYR A O 1
ATOM 758 N N . TYR A 1 95 ? 3.144 0.302 11.021 1.00 85.25 95 TYR A N 1
ATOM 759 C CA . TYR A 1 95 ? 2.929 1.631 10.447 1.00 85.25 95 TYR A CA 1
ATOM 760 C C . TYR A 1 95 ? 3.695 2.753 11.164 1.00 85.25 95 TYR A C 1
ATOM 762 O O . TYR A 1 95 ? 3.788 3.857 10.643 1.00 85.25 95 TYR A O 1
ATOM 770 N N . ARG A 1 96 ? 4.307 2.483 12.324 1.00 76.56 96 ARG A N 1
ATOM 771 C CA . ARG A 1 96 ? 5.162 3.433 13.062 1.00 76.56 96 ARG A CA 1
ATOM 772 C C . ARG A 1 96 ? 6.565 3.591 12.439 1.00 76.56 96 ARG A C 1
ATOM 774 O O . ARG A 1 96 ? 7.467 4.073 13.116 1.00 76.56 96 ARG A O 1
ATOM 781 N N . ALA A 1 97 ? 6.789 3.091 11.223 1.00 60.88 97 ALA A N 1
ATOM 782 C CA . ALA A 1 97 ? 8.120 2.865 10.665 1.00 60.88 97 ALA A CA 1
ATOM 783 C C . ALA A 1 97 ? 9.045 4.094 10.780 1.00 60.88 97 ALA A C 1
ATOM 785 O O . ALA A 1 97 ? 8.673 5.202 10.418 1.00 60.88 97 ALA A O 1
ATOM 786 N N . ALA A 1 98 ? 10.264 3.872 11.280 1.00 56.38 98 ALA A N 1
ATOM 787 C CA . ALA A 1 98 ? 11.347 4.851 11.241 1.00 56.38 98 ALA A CA 1
ATOM 788 C C . ALA A 1 98 ? 12.045 4.805 9.872 1.00 56.38 98 ALA A C 1
ATOM 790 O O . ALA A 1 98 ? 12.077 3.754 9.229 1.00 56.38 98 ALA A O 1
ATOM 791 N N . SER A 1 99 ? 12.639 5.906 9.422 1.00 56.00 99 SER A N 1
ATOM 792 C CA . SER A 1 99 ? 13.509 5.922 8.238 1.00 56.00 99 SER A CA 1
ATOM 793 C C . SER A 1 99 ? 14.712 4.986 8.423 1.00 56.00 99 SER A C 1
ATOM 795 O O . SER A 1 99 ? 15.330 5.009 9.489 1.00 56.00 99 SER A O 1
ATOM 797 N N . GLY A 1 100 ? 15.041 4.166 7.422 1.00 62.56 100 GLY A N 1
ATOM 798 C CA . GLY A 1 100 ? 16.290 3.402 7.384 1.00 62.56 100 GLY A CA 1
ATOM 799 C C . GLY A 1 100 ? 17.422 4.152 6.674 1.00 62.56 100 GLY A C 1
ATOM 800 O O . GLY A 1 100 ? 17.305 5.338 6.361 1.00 62.56 100 GLY A O 1
ATOM 801 N N . GLU A 1 101 ? 18.540 3.458 6.456 1.00 62.97 101 GLU A N 1
ATOM 802 C CA . GLU A 1 101 ? 19.734 3.995 5.795 1.00 62.97 101 GLU A CA 1
ATOM 803 C C . GLU A 1 101 ? 19.846 3.492 4.342 1.00 62.97 101 GLU A C 1
ATOM 805 O O . GLU A 1 101 ? 19.431 2.365 4.045 1.00 62.97 101 GLU A O 1
ATOM 810 N N . PRO A 1 102 ? 20.452 4.279 3.430 1.00 70.38 102 PRO A N 1
ATOM 811 C CA . PRO A 1 102 ? 20.697 3.857 2.054 1.00 70.38 102 PRO A CA 1
ATOM 812 C C . PRO A 1 102 ? 21.445 2.524 1.963 1.00 70.38 102 PRO A C 1
ATOM 814 O O . PRO A 1 102 ? 22.341 2.234 2.762 1.00 70.38 102 PRO A O 1
ATOM 817 N N . SER A 1 103 ? 21.128 1.731 0.939 1.00 67.88 103 SER A N 1
ATOM 818 C CA . SER A 1 103 ? 21.816 0.463 0.716 1.00 67.88 103 SER A CA 1
ATOM 819 C C . SER A 1 103 ? 23.288 0.663 0.351 1.00 67.88 103 SER A C 1
ATOM 821 O O . SER A 1 103 ? 23.638 1.470 -0.514 1.00 67.88 103 SER A O 1
ATOM 823 N N . LYS A 1 104 ? 24.159 -0.161 0.945 1.00 78.88 104 LYS A N 1
ATOM 824 C CA . LYS A 1 104 ? 25.543 -0.357 0.478 1.00 78.88 104 LYS A CA 1
ATOM 825 C C . LYS A 1 104 ? 25.637 -1.421 -0.628 1.00 78.88 104 LYS A C 1
ATOM 827 O O . LYS A 1 104 ? 26.683 -1.552 -1.263 1.00 78.88 104 LYS A O 1
ATOM 832 N N . VAL A 1 105 ? 24.559 -2.168 -0.872 1.00 78.56 105 VAL A N 1
ATOM 833 C CA . VAL A 1 105 ? 24.455 -3.277 -1.825 1.00 78.56 105 VAL A CA 1
ATOM 834 C C . VAL A 1 105 ? 23.572 -2.870 -3.010 1.00 78.56 105 VAL A C 1
ATOM 836 O O . VAL A 1 105 ? 22.362 -2.715 -2.920 1.00 78.56 105 VAL A O 1
ATOM 839 N N . GLY A 1 106 ? 24.170 -2.714 -4.189 1.00 84.19 106 GLY A N 1
ATOM 840 C CA . GLY A 1 106 ? 23.398 -2.349 -5.382 1.00 84.19 106 GLY A CA 1
ATOM 841 C C . GLY A 1 106 ? 22.372 -3.413 -5.806 1.00 84.19 106 GLY A C 1
ATOM 842 O O . GLY A 1 106 ? 22.526 -4.599 -5.519 1.00 84.19 106 GLY A O 1
ATOM 843 N N . LEU A 1 107 ? 21.375 -2.995 -6.592 1.00 90.44 107 LEU A N 1
ATOM 844 C CA . LEU A 1 107 ? 20.447 -3.903 -7.274 1.00 90.44 107 LEU A CA 1
ATOM 845 C C . LEU A 1 107 ? 21.189 -4.767 -8.311 1.00 90.44 107 LEU A C 1
ATOM 847 O O . LEU A 1 107 ? 21.942 -4.237 -9.137 1.00 90.44 107 LEU A O 1
ATOM 851 N N . GLY A 1 108 ? 20.953 -6.079 -8.288 1.00 90.81 108 GLY A N 1
ATOM 852 C CA . GLY A 1 108 ? 21.425 -7.031 -9.295 1.00 90.81 108 GLY A CA 1
ATOM 853 C C . GLY A 1 108 ? 20.424 -7.186 -10.441 1.00 90.81 108 GLY A C 1
ATOM 854 O O . GLY A 1 108 ? 20.734 -6.869 -11.591 1.00 90.81 108 GLY A O 1
ATOM 855 N N . ALA A 1 109 ? 19.201 -7.608 -10.120 1.00 92.81 109 ALA A N 1
ATOM 856 C CA . ALA A 1 109 ? 18.116 -7.804 -11.078 1.00 92.81 109 ALA A CA 1
ATOM 857 C C . ALA A 1 109 ? 16.769 -7.363 -10.495 1.00 92.81 109 ALA A C 1
ATOM 859 O O . ALA A 1 109 ? 16.583 -7.337 -9.285 1.00 92.81 109 ALA A O 1
ATOM 860 N N . ALA A 1 110 ? 15.835 -7.009 -11.373 1.00 93.56 110 ALA A N 1
ATOM 861 C CA . ALA A 1 110 ? 14.441 -6.797 -11.015 1.00 93.56 110 ALA A CA 1
ATOM 862 C C . ALA A 1 110 ? 13.569 -7.140 -12.219 1.00 93.56 110 ALA A C 1
ATOM 864 O O . ALA A 1 110 ? 13.827 -6.651 -13.326 1.00 93.56 110 ALA A O 1
ATOM 865 N N . VAL A 1 111 ? 12.567 -7.984 -12.006 1.00 92.88 111 VAL A N 1
ATOM 866 C CA . VAL A 1 111 ? 11.657 -8.471 -13.044 1.00 92.88 111 VAL A CA 1
ATOM 867 C C . VAL A 1 111 ? 10.223 -8.433 -12.538 1.00 92.88 111 VAL A C 1
ATOM 869 O O . VAL A 1 111 ? 9.971 -8.505 -11.341 1.00 92.88 111 VAL A O 1
ATOM 872 N N . THR A 1 112 ? 9.276 -8.279 -13.457 1.00 90.75 112 THR A N 1
ATOM 873 C CA . THR A 1 112 ? 7.850 -8.400 -13.150 1.00 90.75 112 THR A CA 1
ATOM 874 C C . THR A 1 112 ? 7.408 -9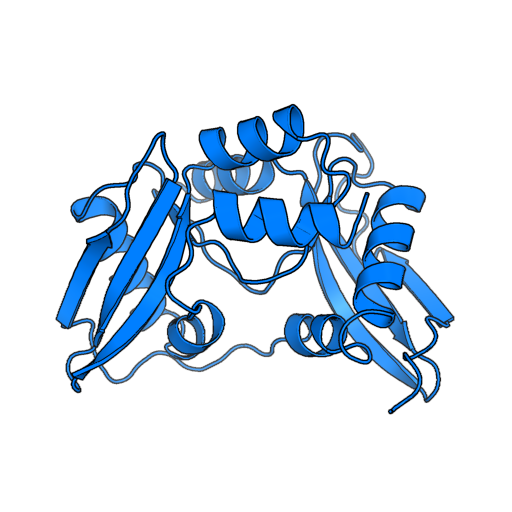.841 -13.372 1.00 90.75 112 THR A C 1
ATOM 876 O O . THR A 1 112 ? 7.605 -10.361 -14.471 1.00 90.75 112 THR A O 1
ATOM 879 N N . ASP A 1 113 ? 6.780 -10.437 -12.370 1.00 87.31 113 ASP A N 1
ATOM 880 C CA . ASP A 1 113 ? 6.187 -11.771 -12.377 1.00 87.31 113 ASP A CA 1
ATOM 881 C C . ASP A 1 113 ? 4.674 -11.689 -12.083 1.00 87.31 113 ASP A C 1
ATOM 883 O O . ASP A 1 113 ? 4.181 -10.681 -11.569 1.00 87.31 113 ASP A O 1
ATOM 887 N N . LEU A 1 114 ? 3.917 -12.729 -12.451 1.00 83.25 114 LEU A N 1
ATOM 888 C CA . LEU A 1 114 ? 2.471 -12.858 -12.203 1.00 83.25 114 LEU A CA 1
ATOM 889 C C . LEU A 1 114 ? 1.653 -11.610 -12.606 1.00 83.25 114 LEU A C 1
ATOM 891 O O . LEU A 1 114 ? 0.772 -11.151 -11.878 1.00 83.25 114 LEU A O 1
ATOM 895 N N . VAL A 1 115 ? 1.965 -11.030 -13.769 1.00 85.50 115 VAL A N 1
ATOM 896 C CA . VAL A 1 115 ? 1.356 -9.780 -14.244 1.00 85.50 115 VAL A CA 1
ATOM 897 C C . VAL A 1 115 ? -0.016 -10.020 -14.873 1.00 85.50 115 VAL A C 1
ATOM 899 O O . VAL A 1 115 ? -0.142 -10.753 -15.851 1.00 85.50 115 VAL A O 1
ATOM 902 N N . SER A 1 116 ? -1.034 -9.311 -14.384 1.00 85.06 116 SER A N 1
ATOM 903 C CA . SER A 1 116 ? -2.360 -9.256 -15.003 1.00 85.06 116 SER A CA 1
ATOM 904 C C . SER A 1 116 ? -3.024 -7.897 -14.793 1.00 85.06 116 SER A C 1
ATOM 906 O O . SER A 1 116 ? -3.028 -7.350 -13.691 1.00 85.06 116 SER A O 1
ATOM 908 N N . GLY A 1 117 ? -3.590 -7.326 -15.861 1.00 81.56 117 GLY A N 1
ATOM 909 C CA . GLY A 1 117 ? -4.491 -6.169 -15.778 1.00 81.56 117 GLY A CA 1
ATOM 910 C C . GLY A 1 117 ? -3.911 -4.883 -15.171 1.00 81.56 117 GLY A C 1
ATOM 911 O O . GLY A 1 117 ? -4.672 -3.963 -14.902 1.00 81.56 117 GLY A O 1
ATOM 912 N N . GLY A 1 118 ? -2.593 -4.787 -14.962 1.00 91.69 118 GLY A N 1
ATOM 913 C CA . GLY A 1 118 ? -1.959 -3.652 -14.283 1.00 91.69 118 GLY A CA 1
ATOM 914 C C . GLY A 1 118 ? -1.616 -3.894 -12.810 1.00 91.69 118 GLY A C 1
ATOM 915 O O . GLY A 1 118 ? -1.287 -2.928 -12.128 1.00 91.69 118 GLY A O 1
ATOM 916 N N . CYS A 1 119 ? -1.647 -5.140 -12.336 1.00 94.50 119 CYS A N 1
ATOM 917 C CA . CYS A 1 119 ? -1.062 -5.591 -11.070 1.00 94.50 119 CYS A CA 1
ATOM 918 C C . CYS A 1 119 ? -0.175 -6.825 -11.276 1.00 94.50 119 CYS A C 1
ATOM 920 O O . CYS A 1 119 ? -0.247 -7.472 -12.322 1.00 94.50 119 CYS A O 1
ATOM 922 N N . GLY A 1 120 ? 0.684 -7.123 -10.305 1.00 94.31 120 GLY A N 1
ATOM 923 C CA . GLY A 1 120 ? 1.566 -8.286 -10.321 1.00 94.31 120 GLY A CA 1
ATOM 924 C C . GLY A 1 120 ? 2.569 -8.247 -9.176 1.00 94.31 120 GLY A C 1
ATOM 925 O O . GLY A 1 120 ? 2.389 -7.507 -8.206 1.00 94.31 120 GLY A O 1
ATOM 926 N N . VAL A 1 121 ? 3.630 -9.033 -9.304 1.00 95.50 121 VAL A N 1
ATOM 927 C CA . VAL A 1 121 ? 4.729 -9.109 -8.339 1.00 95.50 121 VAL A CA 1
ATOM 928 C C . VAL A 1 121 ? 6.004 -8.603 -9.006 1.00 95.50 121 VAL A C 1
ATOM 930 O O . VAL A 1 121 ? 6.252 -8.857 -10.180 1.00 95.50 121 VAL A O 1
ATOM 933 N N . VAL A 1 122 ? 6.814 -7.838 -8.287 1.00 95.44 122 VAL A N 1
ATOM 934 C CA . VAL A 1 122 ? 8.165 -7.468 -8.704 1.00 95.44 122 VAL A CA 1
ATOM 935 C C . VAL A 1 122 ? 9.145 -8.294 -7.890 1.00 95.44 122 VAL A C 1
ATOM 937 O O . VAL A 1 122 ? 9.296 -8.081 -6.690 1.00 95.44 122 VAL A O 1
ATOM 940 N N . GLU A 1 123 ? 9.828 -9.212 -8.561 1.00 95.56 123 GLU A N 1
ATOM 941 C CA . GLU A 1 123 ? 10.913 -9.999 -7.985 1.00 95.56 123 GLU A CA 1
ATOM 942 C C . GLU A 1 123 ? 12.206 -9.197 -8.132 1.00 95.56 123 GLU A C 1
ATOM 944 O O . GLU A 1 123 ? 12.612 -8.850 -9.247 1.00 95.56 123 GLU A O 1
ATOM 949 N N . SER A 1 124 ? 12.840 -8.862 -7.011 1.00 93.88 124 SER A N 1
ATOM 950 C CA . SER A 1 124 ? 14.087 -8.095 -6.975 1.00 93.88 124 SER A CA 1
ATOM 951 C C . SER A 1 124 ? 15.196 -8.892 -6.312 1.00 93.88 124 SER A C 1
ATOM 953 O O . SER A 1 124 ? 15.007 -9.452 -5.241 1.00 93.88 124 SER A O 1
ATOM 955 N N . VAL A 1 125 ? 16.373 -8.885 -6.932 1.00 94.31 125 VAL A N 1
ATOM 956 C CA . VAL A 1 125 ? 17.572 -9.561 -6.434 1.00 94.31 125 VAL A CA 1
ATOM 957 C C . VAL A 1 125 ? 18.668 -8.525 -6.229 1.00 94.31 125 VAL A C 1
ATOM 959 O O . VAL A 1 125 ? 19.060 -7.824 -7.171 1.00 94.31 125 VAL A O 1
ATOM 962 N N . LEU A 1 126 ? 19.167 -8.404 -5.002 1.00 92.62 126 LEU A N 1
ATOM 963 C CA . LEU A 1 126 ? 20.322 -7.565 -4.685 1.00 92.62 126 LEU A CA 1
ATOM 964 C C . LEU A 1 126 ? 21.625 -8.255 -5.112 1.00 92.62 126 LEU A C 1
ATOM 966 O O . LEU A 1 126 ? 21.681 -9.466 -5.310 1.00 92.62 126 LEU A O 1
ATOM 970 N N . LYS A 1 127 ? 22.706 -7.485 -5.275 1.00 92.31 127 LYS A N 1
ATOM 971 C CA . LYS A 1 127 ? 24.011 -8.021 -5.712 1.00 92.31 127 LYS A CA 1
ATOM 972 C C . LYS A 1 127 ? 24.634 -9.041 -4.754 1.00 92.31 127 LYS A C 1
ATOM 974 O O . LYS A 1 127 ? 25.525 -9.770 -5.172 1.00 92.31 127 LYS A O 1
ATOM 979 N N . ASP A 1 128 ? 24.195 -9.075 -3.501 1.00 91.69 128 ASP A N 1
ATOM 980 C CA . ASP A 1 128 ? 24.615 -10.063 -2.504 1.00 91.69 128 ASP A CA 1
ATOM 981 C C . ASP A 1 128 ? 23.764 -11.347 -2.517 1.00 91.69 128 ASP A C 1
ATOM 983 O O . ASP A 1 128 ? 23.993 -12.237 -1.703 1.00 91.69 128 ASP A O 1
ATOM 987 N N . GLY A 1 129 ? 22.805 -11.457 -3.443 1.00 91.62 129 GLY A N 1
ATOM 988 C CA . GLY A 1 129 ? 21.971 -12.642 -3.635 1.00 91.62 129 GLY A CA 1
ATOM 989 C C . GLY A 1 129 ? 20.676 -12.658 -2.826 1.00 91.62 129 GLY A C 1
ATOM 990 O O . GLY A 1 129 ? 19.923 -13.618 -2.948 1.00 91.62 129 GLY A O 1
ATOM 991 N N . ARG A 1 130 ? 20.375 -11.628 -2.023 1.00 93.00 130 ARG A N 1
ATOM 992 C CA . ARG A 1 130 ? 19.063 -11.531 -1.364 1.00 93.00 130 ARG A CA 1
ATOM 993 C C . ARG A 1 130 ? 17.956 -11.304 -2.388 1.00 93.00 130 ARG A C 1
ATOM 995 O O . ARG A 1 130 ? 18.085 -10.435 -3.252 1.00 93.00 130 ARG A O 1
ATOM 1002 N N . GLU A 1 131 ? 16.872 -12.056 -2.244 1.00 94.12 131 GLU A N 1
ATOM 1003 C CA . GLU A 1 131 ? 15.689 -12.005 -3.102 1.00 94.12 131 GLU A CA 1
ATOM 1004 C C . GLU A 1 131 ? 14.497 -11.438 -2.329 1.00 94.12 131 GLU A C 1
ATOM 1006 O O . GLU A 1 131 ? 14.337 -11.724 -1.143 1.00 94.12 131 GLU A O 1
ATOM 1011 N N . PHE A 1 132 ? 13.675 -10.641 -3.008 1.00 94.31 132 PHE A N 1
ATOM 1012 C CA . PHE A 1 132 ? 12.494 -9.995 -2.443 1.00 94.31 132 PHE A CA 1
ATOM 1013 C C . PHE A 1 132 ? 11.329 -10.053 -3.429 1.00 94.31 132 PHE A C 1
ATOM 1015 O O . PHE A 1 132 ? 11.507 -9.769 -4.619 1.00 94.31 132 PHE A O 1
ATOM 1022 N N . SER A 1 133 ? 10.136 -10.333 -2.913 1.00 95.00 133 SER A N 1
ATOM 1023 C CA . SER A 1 133 ? 8.882 -10.408 -3.663 1.00 95.00 133 SER A CA 1
ATOM 1024 C C . SER A 1 133 ? 7.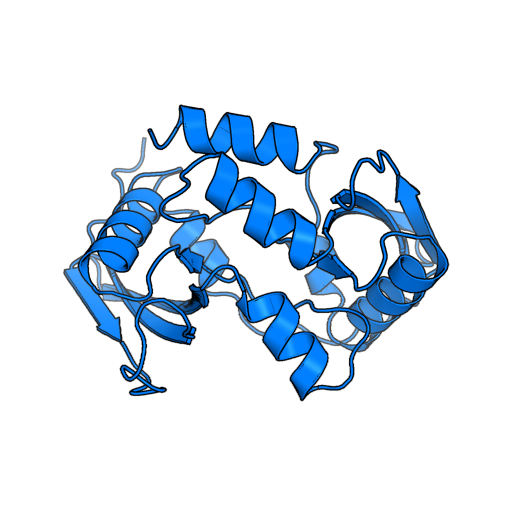975 -9.240 -3.279 1.00 95.00 133 SER A C 1
ATOM 1026 O O . SER A 1 133 ? 7.409 -9.200 -2.187 1.00 95.00 133 SER A O 1
ATOM 1028 N N . ILE A 1 134 ? 7.817 -8.274 -4.185 1.00 95.31 134 ILE A N 1
ATOM 1029 C CA . ILE A 1 134 ? 7.125 -7.010 -3.905 1.00 95.31 134 ILE A CA 1
ATOM 1030 C C . ILE A 1 134 ? 5.784 -6.953 -4.640 1.00 95.31 134 ILE A C 1
ATOM 1032 O O . ILE A 1 134 ? 5.749 -7.008 -5.869 1.00 95.31 134 ILE A O 1
ATOM 1036 N N . LEU A 1 135 ? 4.678 -6.753 -3.918 1.00 96.00 135 LEU A N 1
ATOM 1037 C CA . LEU A 1 135 ? 3.383 -6.458 -4.541 1.00 96.00 135 LEU A CA 1
ATOM 1038 C C . LEU A 1 135 ? 3.466 -5.166 -5.353 1.00 96.00 135 LEU A C 1
ATOM 1040 O O . LEU A 1 135 ? 3.897 -4.132 -4.837 1.00 96.00 135 LEU A O 1
ATOM 1044 N N . ALA A 1 136 ? 3.004 -5.194 -6.602 1.00 96.44 136 ALA A N 1
ATOM 1045 C CA . ALA A 1 136 ? 3.047 -4.033 -7.475 1.00 96.44 136 ALA A CA 1
ATOM 1046 C C . ALA A 1 136 ? 1.745 -3.811 -8.247 1.00 96.44 136 ALA A C 1
ATOM 1048 O O . ALA A 1 136 ? 1.099 -4.745 -8.722 1.00 96.44 136 ALA A O 1
ATOM 1049 N N . ALA A 1 137 ? 1.383 -2.542 -8.422 1.00 97.38 137 ALA A N 1
ATOM 1050 C CA . ALA A 1 137 ? 0.217 -2.142 -9.196 1.00 97.38 137 ALA A CA 1
ATOM 1051 C C . ALA A 1 137 ? 0.416 -0.810 -9.910 1.00 97.38 137 ALA A C 1
ATOM 1053 O O . ALA A 1 137 ? 1.182 0.056 -9.495 1.00 97.38 137 ALA A O 1
ATOM 1054 N N . THR A 1 138 ? -0.351 -0.614 -10.973 1.00 97.69 138 THR A N 1
ATOM 1055 C CA . THR A 1 138 ? -0.611 0.720 -11.504 1.00 97.69 138 THR A CA 1
ATOM 1056 C C . THR A 1 138 ? -1.616 1.444 -10.604 1.00 97.69 138 THR A C 1
ATOM 1058 O O . THR A 1 138 ? -2.556 0.808 -10.116 1.00 97.69 138 THR A O 1
ATOM 1061 N N . PRO A 1 139 ? -1.482 2.768 -10.393 1.00 97.38 139 PRO A N 1
ATOM 1062 C CA . PRO A 1 139 ? -2.459 3.529 -9.610 1.00 97.38 139 PRO A CA 1
ATOM 1063 C C . PRO A 1 139 ? -3.897 3.387 -10.128 1.00 97.38 139 PRO A C 1
ATOM 1065 O O . PRO A 1 139 ? -4.837 3.282 -9.343 1.00 97.38 139 PRO A O 1
ATOM 1068 N N . THR A 1 140 ? -4.065 3.325 -11.453 1.00 96.56 140 THR A N 1
ATOM 1069 C CA . THR A 1 140 ? -5.371 3.137 -12.095 1.00 96.56 140 THR A CA 1
ATOM 1070 C C . THR A 1 140 ? -5.997 1.801 -11.719 1.00 96.56 140 THR A C 1
ATOM 1072 O O . THR A 1 140 ? -7.170 1.773 -11.350 1.00 96.56 140 THR A O 1
ATOM 1075 N N . TRP A 1 141 ? -5.225 0.709 -11.783 1.00 97.25 141 TRP A N 1
ATOM 1076 C CA . TRP A 1 141 ? -5.709 -0.610 -11.379 1.00 97.25 141 TRP A CA 1
ATOM 1077 C C . TRP A 1 141 ? -6.081 -0.629 -9.897 1.00 97.25 141 TRP A C 1
ATOM 1079 O O . TRP A 1 141 ? -7.170 -1.069 -9.549 1.00 97.25 141 TRP A O 1
ATOM 1089 N N . TRP A 1 142 ? -5.215 -0.085 -9.038 1.00 97.25 142 TRP A N 1
ATOM 1090 C CA . TRP A 1 142 ? -5.429 -0.038 -7.591 1.00 97.25 142 TRP A CA 1
ATOM 1091 C C . TRP A 1 142 ? -6.742 0.644 -7.212 1.00 97.25 142 TRP A C 1
ATOM 1093 O O . TRP A 1 142 ? -7.567 0.061 -6.509 1.00 97.25 142 TRP A O 1
ATOM 1103 N N . ARG A 1 143 ? -6.963 1.861 -7.723 1.00 96.38 143 ARG A N 1
ATOM 1104 C CA . ARG A 1 143 ? -8.197 2.607 -7.469 1.00 96.38 143 ARG A CA 1
ATOM 1105 C C . ARG A 1 143 ? -9.416 1.835 -7.970 1.00 96.38 143 ARG A C 1
ATOM 1107 O O . ARG A 1 143 ? -10.358 1.636 -7.207 1.00 96.38 143 ARG A O 1
ATOM 1114 N N . ALA A 1 144 ? -9.381 1.388 -9.226 1.00 96.44 144 ALA A N 1
ATOM 1115 C CA . ALA A 1 144 ? -10.507 0.700 -9.848 1.00 96.44 144 ALA A CA 1
ATOM 1116 C C . ALA A 1 144 ? -10.866 -0.598 -9.112 1.00 96.44 144 ALA A C 1
ATOM 1118 O O . ALA A 1 144 ? -12.044 -0.887 -8.920 1.00 96.44 144 ALA A O 1
ATOM 1119 N N . GLU A 1 145 ? -9.869 -1.362 -8.669 1.00 96.62 145 GLU A N 1
ATOM 1120 C CA . GLU A 1 145 ? -10.091 -2.636 -7.993 1.00 96.62 145 GLU A CA 1
ATOM 1121 C C . GLU A 1 145 ? -10.690 -2.447 -6.596 1.00 96.62 145 GLU A C 1
ATOM 1123 O O . GLU A 1 145 ? -11.656 -3.126 -6.245 1.00 96.62 145 GLU A O 1
ATOM 1128 N N . LEU A 1 146 ? -10.184 -1.488 -5.817 1.00 95.88 146 LEU A N 1
ATOM 1129 C CA . LEU A 1 146 ? -10.748 -1.169 -4.504 1.00 95.88 146 LEU A CA 1
ATOM 1130 C C . LEU A 1 146 ? -12.177 -0.618 -4.605 1.00 95.88 146 LEU A C 1
ATOM 1132 O O . LEU A 1 146 ? -13.034 -0.977 -3.795 1.00 95.88 146 LEU A O 1
ATOM 1136 N N . GLU A 1 147 ? -12.456 0.212 -5.614 1.00 94.75 147 GLU A N 1
ATOM 1137 C CA . GLU A 1 147 ? -13.800 0.725 -5.898 1.00 94.75 147 GLU A CA 1
ATOM 1138 C C . GLU A 1 147 ? -14.759 -0.393 -6.321 1.00 94.75 147 GLU A C 1
ATOM 1140 O O . GLU A 1 147 ? -15.846 -0.505 -5.751 1.00 94.75 147 GLU A O 1
ATOM 1145 N N . ARG A 1 148 ? -14.343 -1.259 -7.259 1.00 95.88 148 ARG A N 1
ATOM 1146 C CA . ARG A 1 148 ? -15.119 -2.419 -7.735 1.00 95.88 148 ARG A CA 1
ATOM 1147 C C . ARG A 1 148 ? -15.493 -3.355 -6.589 1.00 95.88 148 ARG A C 1
ATOM 1149 O O . ARG A 1 148 ? -16.600 -3.883 -6.553 1.00 95.88 148 ARG A O 1
ATOM 1156 N N . ARG A 1 149 ? -14.561 -3.559 -5.661 1.00 94.75 149 ARG A N 1
ATOM 1157 C CA . ARG A 1 149 ? -14.723 -4.402 -4.473 1.00 94.75 149 ARG A CA 1
ATOM 1158 C C . ARG A 1 149 ? -15.507 -3.730 -3.344 1.00 94.75 149 ARG A C 1
ATOM 1160 O O . ARG A 1 149 ? -15.884 -4.406 -2.395 1.00 94.75 149 ARG A O 1
ATOM 1167 N N . GLY A 1 150 ? -15.741 -2.421 -3.421 1.00 94.31 150 GLY A N 1
ATOM 1168 C CA . GLY A 1 150 ? -16.404 -1.660 -2.363 1.00 94.31 150 GLY A CA 1
ATOM 1169 C C . GLY A 1 150 ? -15.573 -1.516 -1.085 1.00 94.31 150 GLY A C 1
ATOM 1170 O O . GLY A 1 150 ? -16.138 -1.213 -0.034 1.00 94.31 150 GLY A O 1
ATOM 1171 N N . VAL A 1 151 ? -14.251 -1.695 -1.165 1.00 94.69 151 VAL A N 1
ATOM 1172 C CA . VAL A 1 151 ? -13.352 -1.642 -0.007 1.00 94.69 151 VAL A CA 1
ATOM 1173 C C . VAL A 1 151 ? -13.437 -0.265 0.651 1.00 94.69 151 VAL A C 1
ATOM 1175 O O . VAL A 1 151 ? -13.278 0.771 0.001 1.00 94.69 151 VAL A O 1
ATOM 1178 N N . ARG A 1 152 ? -13.709 -0.236 1.959 1.00 95.19 152 ARG A N 1
ATOM 1179 C CA . ARG A 1 152 ? -13.823 1.019 2.723 1.00 95.19 152 ARG A CA 1
ATOM 1180 C C . ARG A 1 152 ? -12.464 1.577 3.122 1.00 95.19 152 ARG A C 1
ATOM 1182 O O . ARG A 1 152 ? -12.271 2.791 3.108 1.00 95.19 152 ARG A O 1
ATOM 1189 N N . PHE A 1 153 ? -11.542 0.695 3.470 1.00 96.50 153 PHE A N 1
ATOM 1190 C CA . PHE A 1 153 ? -10.166 1.004 3.822 1.00 96.50 153 PHE A CA 1
ATOM 1191 C C . PHE A 1 153 ? -9.288 -0.210 3.532 1.00 96.50 153 PHE A C 1
ATOM 1193 O O . PHE A 1 153 ? -9.783 -1.329 3.494 1.00 96.50 153 PHE A O 1
ATOM 1200 N N . TYR A 1 154 ? -7.995 0.013 3.349 1.00 96.62 154 TYR A N 1
ATOM 1201 C CA . TYR A 1 154 ? -6.988 -1.023 3.215 1.00 96.62 154 TYR A CA 1
ATOM 1202 C C . TYR A 1 154 ? -5.774 -0.648 4.059 1.00 96.62 154 TYR A C 1
ATOM 1204 O O . TYR A 1 154 ? -5.195 0.434 3.912 1.00 96.62 154 TYR A O 1
ATOM 1212 N N . TYR A 1 155 ? -5.381 -1.578 4.917 1.00 95.00 155 TYR A N 1
ATOM 1213 C CA . TYR A 1 155 ? -4.065 -1.636 5.529 1.00 95.00 155 TYR A CA 1
ATOM 1214 C C . TYR A 1 155 ? -3.507 -3.033 5.283 1.00 95.00 155 TYR A C 1
ATOM 1216 O O . TYR A 1 155 ? -4.264 -3.987 5.110 1.00 95.00 155 TYR A O 1
ATOM 1224 N N . GLY A 1 156 ? -2.189 -3.169 5.265 1.00 92.88 156 GLY A N 1
ATOM 1225 C CA . GLY A 1 156 ? -1.592 -4.466 5.009 1.00 92.88 156 GLY A CA 1
ATOM 1226 C C . GLY A 1 156 ? -0.198 -4.359 4.420 1.00 92.88 156 GLY A C 1
ATOM 1227 O O . GLY A 1 156 ? 0.480 -3.343 4.609 1.00 92.88 156 GLY A O 1
ATOM 1228 N N . PRO A 1 157 ? 0.224 -5.398 3.685 1.00 91.88 157 PRO A N 1
ATOM 1229 C CA . PRO A 1 157 ? 1.455 -5.351 2.926 1.00 91.88 157 PRO A CA 1
ATOM 1230 C C . PRO A 1 157 ? 1.498 -4.154 1.973 1.00 91.88 157 PRO A C 1
ATOM 1232 O O . PRO A 1 157 ? 0.483 -3.751 1.389 1.00 91.88 157 PRO A O 1
ATOM 1235 N N . MET A 1 158 ? 2.688 -3.575 1.845 1.00 93.19 158 MET A N 1
ATOM 1236 C CA . MET A 1 158 ? 2.917 -2.362 1.069 1.00 93.19 158 MET A CA 1
ATOM 1237 C C . MET A 1 158 ? 2.859 -2.654 -0.429 1.00 93.19 158 MET A C 1
ATOM 1239 O O . MET A 1 158 ? 3.225 -3.736 -0.882 1.00 93.19 158 MET A O 1
ATOM 1243 N N . VAL A 1 159 ? 2.408 -1.666 -1.200 1.00 95.50 159 VAL A N 1
ATOM 1244 C CA . VAL A 1 159 ? 2.244 -1.788 -2.651 1.00 95.50 159 VAL A CA 1
ATOM 1245 C C . VAL A 1 159 ? 3.206 -0.842 -3.346 1.00 95.50 159 VAL A C 1
ATOM 1247 O O . VAL A 1 159 ? 3.159 0.369 -3.127 1.00 95.50 159 VAL A O 1
ATOM 1250 N N . LEU A 1 160 ? 4.070 -1.390 -4.197 1.00 96.81 160 LEU A N 1
ATOM 1251 C CA . LEU A 1 160 ? 4.906 -0.612 -5.097 1.00 96.81 160 LEU A CA 1
ATOM 1252 C C . LEU A 1 160 ? 4.057 -0.124 -6.270 1.00 96.81 160 LEU A C 1
ATOM 1254 O O . LEU A 1 160 ? 3.589 -0.910 -7.098 1.00 96.81 160 LEU A O 1
ATOM 1258 N N . PHE A 1 161 ? 3.882 1.187 -6.382 1.00 97.88 161 PHE A N 1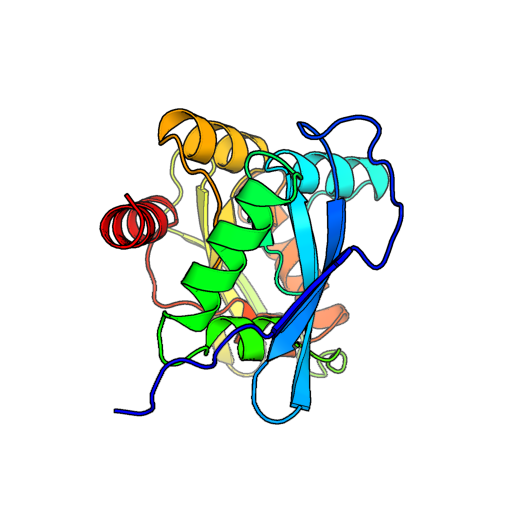
ATOM 1259 C CA . PHE A 1 161 ? 3.138 1.749 -7.499 1.00 97.88 161 PHE A CA 1
ATOM 1260 C C . PHE A 1 161 ? 4.061 2.016 -8.677 1.00 97.88 161 PHE A C 1
ATOM 1262 O O . PHE A 1 161 ? 5.091 2.673 -8.536 1.00 97.88 161 PHE A O 1
ATOM 1269 N N . LEU A 1 162 ? 3.676 1.531 -9.855 1.00 97.56 162 LEU A N 1
ATOM 1270 C CA . LEU A 1 162 ? 4.414 1.703 -11.103 1.00 97.56 162 LEU A CA 1
ATOM 1271 C C . LEU A 1 162 ? 3.506 2.320 -12.159 1.00 97.56 162 LEU A C 1
ATOM 1273 O O . LEU A 1 162 ? 2.348 1.944 -12.301 1.00 97.56 162 LEU A O 1
ATOM 1277 N N . LYS A 1 163 ? 4.031 3.253 -12.952 1.00 95.69 163 LYS A N 1
ATOM 1278 C CA . LYS A 1 163 ? 3.265 3.897 -14.031 1.00 95.69 163 LYS A CA 1
ATOM 1279 C C . LYS A 1 163 ? 2.807 2.880 -15.068 1.00 95.69 163 LYS A C 1
ATOM 1281 O O . LYS A 1 163 ? 1.707 2.972 -15.602 1.00 95.69 163 LYS A O 1
ATOM 1286 N N . LYS A 1 164 ? 3.677 1.914 -15.340 1.00 94.81 164 LYS A N 1
ATOM 1287 C CA . LYS A 1 164 ? 3.412 0.752 -16.168 1.00 94.81 164 LYS A CA 1
ATOM 1288 C C . LYS A 1 164 ? 4.074 -0.448 -15.517 1.00 94.81 164 LYS A C 1
ATOM 1290 O O . LYS A 1 164 ? 5.189 -0.342 -15.013 1.00 94.81 164 LYS A O 1
ATOM 1295 N N . LEU A 1 165 ? 3.379 -1.576 -15.528 1.00 93.62 165 LEU A N 1
ATOM 1296 C CA . LEU A 1 165 ? 3.901 -2.809 -14.970 1.00 93.62 165 LEU A CA 1
ATOM 1297 C C . LEU A 1 165 ? 4.700 -3.565 -16.035 1.00 93.62 165 LEU A C 1
ATOM 1299 O O . LEU A 1 165 ? 4.159 -4.370 -16.786 1.00 93.62 165 LEU A O 1
ATOM 1303 N N . ASP A 1 166 ? 5.985 -3.230 -16.140 1.00 93.81 166 ASP A N 1
ATOM 1304 C CA . ASP A 1 166 ? 6.956 -3.912 -16.995 1.00 93.81 166 ASP A CA 1
ATOM 1305 C C . ASP A 1 166 ? 8.354 -3.916 -16.354 1.00 93.81 166 ASP A C 1
ATOM 1307 O O . ASP A 1 166 ? 8.628 -3.185 -15.396 1.00 93.81 166 ASP A O 1
ATOM 1311 N N . ALA A 1 167 ? 9.258 -4.731 -16.902 1.00 92.38 167 ALA A N 1
ATOM 1312 C CA . ALA A 1 167 ? 10.614 -4.893 -16.380 1.00 92.38 167 ALA A CA 1
ATOM 1313 C C . ALA A 1 167 ? 11.420 -3.579 -16.339 1.00 92.38 167 ALA A C 1
ATOM 1315 O O . ALA A 1 167 ? 12.263 -3.395 -15.461 1.00 92.38 167 ALA A O 1
ATOM 1316 N N . VAL A 1 168 ? 11.170 -2.641 -17.261 1.00 94.56 168 VAL A N 1
ATOM 1317 C CA . VAL A 1 168 ? 11.897 -1.363 -17.308 1.00 94.56 168 VAL A CA 1
ATOM 1318 C C . VAL A 1 168 ? 11.509 -0.492 -16.117 1.00 94.56 168 VAL A C 1
ATOM 1320 O O . VAL A 1 168 ? 12.384 0.043 -15.432 1.00 94.56 168 VAL A O 1
ATOM 1323 N N . HIS A 1 169 ? 10.212 -0.362 -15.852 1.00 95.81 169 HIS A N 1
ATOM 1324 C CA . HIS A 1 169 ? 9.700 0.422 -14.731 1.00 95.81 169 HIS A CA 1
ATOM 1325 C C . HIS A 1 169 ? 10.018 -0.243 -13.391 1.00 95.81 169 HIS A C 1
ATOM 1327 O O . HIS A 1 169 ? 10.486 0.442 -12.481 1.00 95.81 169 HIS A O 1
ATOM 1333 N N . ALA A 1 170 ? 9.869 -1.569 -13.301 1.00 95.00 170 ALA A N 1
ATOM 1334 C CA . ALA A 1 170 ? 10.234 -2.342 -12.117 1.00 95.00 170 ALA A CA 1
ATOM 1335 C C . ALA A 1 170 ? 11.717 -2.166 -11.761 1.00 95.00 170 ALA A C 1
ATOM 1337 O O . ALA A 1 170 ? 12.043 -1.813 -10.630 1.00 95.00 170 ALA A O 1
ATOM 1338 N N . LYS A 1 171 ? 12.623 -2.285 -12.742 1.00 95.12 171 LYS A N 1
ATOM 1339 C CA . LYS A 1 171 ? 14.062 -2.086 -12.520 1.00 95.12 171 LYS A CA 1
ATOM 1340 C C . LYS A 1 171 ? 14.411 -0.673 -12.073 1.00 95.12 171 LYS A C 1
ATOM 1342 O O . LYS A 1 171 ? 15.257 -0.508 -11.196 1.00 95.12 171 LYS A O 1
ATOM 1347 N N . ARG A 1 172 ? 13.778 0.353 -12.650 1.00 95.31 172 ARG A N 1
ATOM 1348 C CA . ARG A 1 172 ? 13.989 1.747 -12.219 1.00 95.31 172 ARG A CA 1
ATOM 1349 C C . ARG A 1 172 ? 13.520 1.966 -10.783 1.00 95.31 172 ARG A C 1
ATOM 1351 O O . ARG A 1 172 ? 14.242 2.592 -10.014 1.00 95.31 172 ARG A O 1
ATOM 1358 N N . ALA A 1 173 ? 12.348 1.445 -10.431 1.00 95.69 173 ALA A N 1
ATOM 1359 C CA . ALA A 1 173 ? 11.786 1.588 -9.096 1.00 95.69 173 ALA A CA 1
ATOM 1360 C C . ALA A 1 173 ? 12.607 0.837 -8.040 1.00 95.69 173 ALA A C 1
ATOM 1362 O O . ALA A 1 173 ? 13.016 1.446 -7.058 1.00 95.69 173 ALA A O 1
ATOM 1363 N N . ALA A 1 174 ? 12.947 -0.433 -8.283 1.00 94.50 174 ALA A N 1
ATOM 1364 C CA . ALA A 1 174 ? 13.780 -1.229 -7.382 1.00 94.50 174 ALA A CA 1
ATOM 1365 C C . ALA A 1 174 ? 15.168 -0.598 -7.185 1.00 94.50 174 ALA A C 1
ATOM 1367 O O . ALA A 1 174 ? 15.665 -0.500 -6.065 1.00 94.50 174 ALA A O 1
ATOM 1368 N N . LYS A 1 175 ? 15.784 -0.077 -8.258 1.00 93.56 175 LYS A N 1
ATOM 1369 C CA . LYS A 1 175 ? 17.056 0.650 -8.140 1.00 93.56 175 LYS A CA 1
ATOM 1370 C C . LYS A 1 175 ? 16.897 1.858 -7.218 1.00 93.56 175 LYS A C 1
ATOM 1372 O O . LYS A 1 175 ? 17.745 2.088 -6.361 1.00 93.56 175 LYS A O 1
ATOM 1377 N N . ARG A 1 176 ? 15.803 2.605 -7.377 1.00 93.44 176 ARG A N 1
ATOM 1378 C CA . ARG A 1 176 ? 15.531 3.781 -6.557 1.00 93.44 176 ARG A CA 1
ATOM 1379 C C . ARG A 1 176 ? 15.246 3.421 -5.096 1.00 93.44 176 ARG A C 1
ATOM 1381 O O . ARG A 1 176 ? 15.695 4.157 -4.227 1.00 93.44 176 ARG A O 1
ATOM 1388 N N . MET A 1 177 ? 14.572 2.304 -4.816 1.00 92.56 177 MET A N 1
ATOM 1389 C CA . MET A 1 177 ? 14.393 1.795 -3.448 1.00 92.56 177 MET A CA 1
ATOM 1390 C C . MET A 1 177 ? 15.748 1.529 -2.783 1.00 92.56 177 MET A C 1
ATOM 1392 O O . MET A 1 177 ? 15.989 2.042 -1.696 1.00 92.56 177 MET A O 1
ATOM 1396 N N . ALA A 1 178 ? 16.668 0.840 -3.473 1.00 89.31 178 ALA A N 1
ATOM 1397 C CA . ALA A 1 178 ? 18.014 0.568 -2.953 1.00 89.31 178 ALA A CA 1
ATOM 1398 C C . ALA A 1 178 ? 18.804 1.855 -2.649 1.00 89.31 178 ALA A C 1
ATOM 1400 O O . ALA A 1 178 ? 19.499 1.939 -1.640 1.00 89.31 178 ALA A O 1
ATOM 1401 N N . GLU A 1 179 ? 18.687 2.868 -3.513 1.00 89.25 179 GLU A N 1
ATOM 1402 C CA . GLU A 1 179 ? 19.344 4.170 -3.329 1.00 89.25 179 GLU A CA 1
ATOM 1403 C C . GLU A 1 179 ? 18.787 4.974 -2.146 1.00 89.25 179 GLU A C 1
ATOM 1405 O O . GLU A 1 179 ? 19.512 5.790 -1.580 1.00 89.25 179 GLU A O 1
ATOM 1410 N N . VAL A 1 180 ? 17.505 4.803 -1.814 1.00 87.50 180 VAL A N 1
ATOM 1411 C CA . VAL A 1 180 ? 16.840 5.551 -0.739 1.00 87.50 180 VAL A CA 1
ATOM 1412 C C . VAL A 1 180 ? 17.066 4.873 0.605 1.00 87.50 180 VAL A C 1
ATOM 1414 O O . VAL A 1 180 ? 17.586 5.503 1.520 1.00 87.50 180 VAL A O 1
ATOM 1417 N N . ASP A 1 181 ? 16.667 3.609 0.720 1.00 84.50 181 ASP A N 1
ATOM 1418 C CA . ASP A 1 181 ? 16.722 2.840 1.960 1.00 84.50 181 ASP A CA 1
ATOM 1419 C C . ASP A 1 181 ? 16.566 1.351 1.633 1.00 84.50 181 ASP A C 1
ATOM 1421 O O . ASP A 1 181 ? 15.522 0.912 1.146 1.00 84.50 181 ASP A O 1
ATOM 1425 N N . GLU A 1 182 ? 17.597 0.552 1.911 1.00 81.06 182 GLU A N 1
ATOM 1426 C CA . GLU A 1 182 ? 17.544 -0.891 1.650 1.00 81.06 182 GLU A CA 1
ATOM 1427 C C . GLU A 1 182 ? 16.426 -1.585 2.433 1.00 81.06 182 GLU A C 1
ATOM 1429 O O . GLU A 1 182 ? 15.851 -2.564 1.958 1.00 81.06 182 GLU A O 1
ATOM 1434 N N . GLN A 1 183 ? 16.082 -1.067 3.616 1.00 83.50 183 GLN A N 1
ATOM 1435 C CA . GLN A 1 183 ? 15.031 -1.632 4.460 1.00 83.50 183 GLN A CA 1
ATOM 1436 C C . GLN A 1 183 ? 13.658 -1.562 3.791 1.00 83.50 183 GLN A C 1
ATOM 1438 O O . GLN A 1 183 ? 12.749 -2.282 4.204 1.00 83.50 183 GLN A O 1
ATOM 1443 N N . LEU A 1 184 ? 13.497 -0.757 2.736 1.00 86.25 184 LEU A N 1
ATOM 1444 C CA . LEU A 1 184 ? 12.298 -0.781 1.907 1.00 86.25 184 LEU A CA 1
ATOM 1445 C C . LEU A 1 184 ? 12.086 -2.153 1.267 1.00 86.25 184 LEU A C 1
ATOM 1447 O O . LEU A 1 184 ? 10.946 -2.589 1.199 1.00 86.25 184 LEU A O 1
ATOM 1451 N N . PHE A 1 185 ? 13.140 -2.870 0.869 1.00 88.62 185 PHE A N 1
ATOM 1452 C CA . PHE A 1 185 ? 12.979 -4.230 0.351 1.00 88.62 185 PHE A CA 1
ATOM 1453 C C . PHE A 1 185 ? 12.402 -5.158 1.412 1.00 88.62 185 PHE A C 1
ATOM 1455 O O . PHE A 1 185 ? 11.393 -5.793 1.155 1.00 88.62 185 PHE A O 1
ATOM 1462 N N . CYS A 1 186 ? 12.942 -5.145 2.632 1.00 87.69 186 CYS A N 1
ATOM 1463 C CA . CYS A 1 186 ? 12.417 -5.948 3.739 1.00 87.69 186 CYS A CA 1
ATOM 1464 C C . CYS A 1 186 ? 10.971 -5.584 4.116 1.00 87.69 186 CYS A C 1
ATOM 1466 O O . CYS A 1 186 ? 10.220 -6.435 4.580 1.00 87.69 186 CYS A O 1
ATOM 1468 N N . ARG A 1 187 ? 10.575 -4.314 3.964 1.00 87.38 187 ARG A N 1
ATOM 1469 C CA . ARG A 1 187 ? 9.212 -3.853 4.283 1.00 87.38 187 ARG A CA 1
ATOM 1470 C C . ARG A 1 187 ? 8.204 -4.226 3.205 1.00 87.38 187 ARG A C 1
ATOM 1472 O O . ARG A 1 187 ? 7.074 -4.565 3.539 1.00 87.38 187 ARG A O 1
ATOM 1479 N N . TYR A 1 188 ? 8.608 -4.119 1.943 1.00 92.06 188 TYR A N 1
ATOM 1480 C CA . TYR A 1 188 ? 7.782 -4.452 0.786 1.00 92.06 188 TYR A CA 1
ATOM 1481 C C . TYR A 1 188 ? 7.827 -5.941 0.444 1.00 92.06 188 TYR A C 1
ATOM 1483 O O . TYR A 1 188 ? 7.063 -6.368 -0.418 1.00 92.06 188 TYR A O 1
ATOM 1491 N N . ASP A 1 189 ? 8.705 -6.711 1.087 1.00 91.06 189 ASP A N 1
ATOM 1492 C CA . ASP A 1 189 ? 8.767 -8.151 0.910 1.00 91.06 189 ASP A CA 1
ATOM 1493 C C . ASP A 1 189 ? 7.496 -8.808 1.434 1.00 91.06 189 ASP A C 1
ATOM 1495 O O . ASP A 1 189 ? 7.031 -8.564 2.552 1.00 91.06 189 ASP A O 1
ATOM 1499 N N . THR A 1 190 ? 6.917 -9.646 0.593 1.00 85.50 190 THR A N 1
ATOM 1500 C CA . THR A 1 190 ? 5.656 -10.322 0.852 1.00 85.50 190 THR A CA 1
ATOM 1501 C C . THR A 1 190 ? 5.751 -11.758 0.370 1.00 85.50 190 THR A C 1
ATOM 1503 O O . THR A 1 190 ? 6.420 -12.025 -0.627 1.00 85.50 190 THR A O 1
ATOM 1506 N N . PRO A 1 191 ? 5.058 -12.713 1.019 1.00 78.50 191 PRO A N 1
ATOM 1507 C CA . PRO A 1 191 ? 4.879 -14.030 0.424 1.00 78.50 191 PRO A CA 1
ATOM 1508 C C . PRO A 1 191 ? 4.333 -13.870 -0.997 1.00 78.50 191 PRO A C 1
ATOM 1510 O O . PRO A 1 191 ? 3.452 -13.035 -1.190 1.00 78.50 191 PRO A O 1
ATOM 1513 N N . ARG A 1 192 ? 4.822 -14.674 -1.954 1.00 76.94 192 ARG A N 1
ATOM 1514 C CA . ARG A 1 192 ? 4.417 -14.657 -3.374 1.00 76.94 192 ARG A CA 1
ATOM 1515 C C . ARG A 1 192 ? 2.916 -14.908 -3.551 1.00 76.94 192 ARG A C 1
ATOM 1517 O O . ARG A 1 192 ? 2.481 -16.013 -3.860 1.00 76.94 192 ARG A O 1
ATOM 1524 N N . ARG A 1 193 ? 2.132 -13.865 -3.317 1.00 82.19 193 ARG A N 1
ATOM 1525 C CA . ARG A 1 193 ? 0.693 -13.762 -3.514 1.00 82.19 193 ARG A CA 1
ATOM 1526 C C . ARG A 1 193 ? 0.448 -12.567 -4.404 1.00 82.19 193 ARG A C 1
ATOM 1528 O O . ARG A 1 193 ? 1.187 -11.587 -4.358 1.00 82.19 193 ARG A O 1
ATOM 1535 N N . THR A 1 194 ? -0.591 -12.634 -5.215 1.00 87.75 194 THR A N 1
ATOM 1536 C CA . THR A 1 194 ? -0.958 -11.493 -6.055 1.00 87.75 194 THR A CA 1
ATOM 1537 C C . THR A 1 194 ? -1.775 -10.475 -5.251 1.00 87.75 194 THR A C 1
ATOM 1539 O O . THR A 1 194 ? -2.327 -10.777 -4.186 1.00 87.75 194 THR A O 1
ATOM 1542 N N . LEU A 1 195 ? -1.869 -9.234 -5.741 1.00 90.88 195 LEU A N 1
ATOM 1543 C CA . LEU A 1 195 ? -2.734 -8.229 -5.112 1.00 90.88 195 LEU A CA 1
ATOM 1544 C C . LEU A 1 195 ? -4.211 -8.656 -5.049 1.00 90.88 195 LEU A C 1
ATOM 1546 O O . LEU A 1 195 ? -4.803 -8.464 -3.991 1.00 90.88 195 LEU A O 1
ATOM 1550 N N . PRO A 1 196 ? -4.812 -9.263 -6.094 1.00 92.56 196 PRO A N 1
ATOM 1551 C CA . PRO A 1 196 ? -6.151 -9.841 -5.997 1.00 92.56 196 PRO A CA 1
ATOM 1552 C C . PRO A 1 196 ? -6.323 -10.802 -4.818 1.00 92.56 196 PRO A C 1
ATOM 1554 O O . PRO A 1 196 ? -7.248 -10.619 -4.037 1.00 92.56 196 PRO A O 1
ATOM 1557 N N . GLU A 1 197 ? -5.402 -11.752 -4.632 1.00 92.06 197 GLU A N 1
ATOM 1558 C CA . GLU A 1 197 ? -5.455 -12.720 -3.524 1.00 92.06 197 GLU A CA 1
ATOM 1559 C C . GLU A 1 197 ? -5.311 -12.040 -2.158 1.00 92.06 197 GLU A C 1
ATOM 1561 O O . GLU A 1 197 ? -5.996 -12.390 -1.196 1.00 92.06 197 GLU A O 1
ATOM 1566 N N . THR A 1 198 ? -4.427 -11.042 -2.069 1.00 92.44 198 THR A N 1
ATOM 1567 C CA . THR A 1 198 ? -4.262 -10.225 -0.860 1.00 92.44 198 THR A CA 1
ATOM 1568 C C . THR A 1 198 ? -5.553 -9.473 -0.530 1.00 92.44 198 THR A C 1
ATOM 1570 O O . THR A 1 198 ? -5.975 -9.450 0.625 1.00 92.44 198 THR A O 1
ATOM 1573 N N . LEU A 1 199 ? -6.212 -8.895 -1.537 1.00 93.81 199 LEU A N 1
ATOM 1574 C CA . LEU A 1 199 ? -7.474 -8.177 -1.368 1.00 93.81 199 LEU A CA 1
ATOM 1575 C C . LEU A 1 199 ? -8.641 -9.120 -1.051 1.00 93.81 199 LEU A C 1
ATOM 1577 O O . LEU A 1 199 ? -9.470 -8.767 -0.219 1.00 93.81 199 LEU A O 1
ATOM 1581 N N . ASP A 1 200 ? -8.695 -10.313 -1.648 1.00 93.81 200 ASP A N 1
ATOM 1582 C CA . ASP A 1 200 ? -9.695 -11.339 -1.324 1.00 93.81 200 ASP A CA 1
ATOM 1583 C C . ASP A 1 200 ? -9.600 -11.732 0.158 1.00 93.81 200 ASP A C 1
ATOM 1585 O O . ASP A 1 200 ? -10.601 -11.722 0.877 1.00 93.81 200 ASP A O 1
ATOM 1589 N N . ALA A 1 201 ? -8.382 -12.009 0.638 1.00 92.44 201 ALA A N 1
ATOM 1590 C CA . ALA A 1 201 ? -8.136 -12.333 2.040 1.00 92.44 201 ALA A CA 1
ATOM 1591 C C . ALA A 1 201 ? -8.485 -11.164 2.974 1.00 92.44 201 ALA A C 1
ATOM 1593 O O . ALA A 1 201 ? -9.082 -11.376 4.030 1.00 92.44 201 ALA A O 1
ATOM 1594 N N . PHE A 1 202 ? -8.149 -9.932 2.577 1.00 93.75 202 PHE A N 1
ATOM 1595 C CA . PHE A 1 202 ? -8.480 -8.737 3.347 1.00 93.75 202 PHE A CA 1
ATOM 1596 C C . PHE A 1 202 ? -9.998 -8.548 3.465 1.00 93.75 202 PHE A C 1
ATOM 1598 O O . PHE A 1 202 ? -10.510 -8.374 4.565 1.00 93.75 202 PHE A O 1
ATOM 1605 N N . GLN A 1 203 ? -10.744 -8.640 2.363 1.00 92.38 203 GLN A N 1
ATOM 1606 C CA . GLN A 1 203 ? -12.203 -8.492 2.387 1.00 92.38 203 GLN A CA 1
ATOM 1607 C C . GLN A 1 203 ? -12.901 -9.595 3.181 1.00 92.38 203 GLN A C 1
ATOM 1609 O O . GLN A 1 203 ? -13.885 -9.324 3.859 1.00 92.38 203 GLN A O 1
ATOM 1614 N N . ALA A 1 204 ? -12.387 -10.825 3.134 1.00 91.50 204 ALA A N 1
ATOM 1615 C CA . ALA A 1 204 ? -12.918 -11.913 3.948 1.00 91.50 204 ALA A CA 1
ATOM 1616 C C . ALA A 1 204 ? -12.786 -11.630 5.458 1.00 91.50 204 ALA A C 1
ATOM 1618 O O . ALA A 1 204 ? -13.635 -12.059 6.237 1.00 91.50 204 ALA A O 1
ATOM 1619 N N . ALA A 1 205 ? -11.743 -10.900 5.869 1.00 88.81 205 ALA A N 1
ATOM 1620 C CA . ALA A 1 205 ? -11.543 -10.470 7.252 1.00 88.81 205 ALA A CA 1
ATOM 1621 C C . ALA A 1 205 ? -12.302 -9.175 7.610 1.00 88.81 205 ALA A C 1
ATOM 1623 O O . ALA A 1 205 ? -12.579 -8.947 8.788 1.00 88.81 205 ALA A O 1
ATOM 1624 N N . HIS A 1 206 ? -12.651 -8.357 6.610 1.00 87.06 206 HIS A N 1
ATOM 1625 C CA . HIS A 1 206 ? -13.224 -7.011 6.760 1.00 87.06 206 HIS A CA 1
ATOM 1626 C C . HIS A 1 206 ? -14.429 -6.787 5.817 1.00 87.06 206 HIS A C 1
ATOM 1628 O O . HIS A 1 206 ? -14.292 -6.044 4.837 1.00 87.06 206 HIS A O 1
ATOM 1634 N N . PRO A 1 207 ? -15.584 -7.436 6.071 1.00 70.62 207 PRO 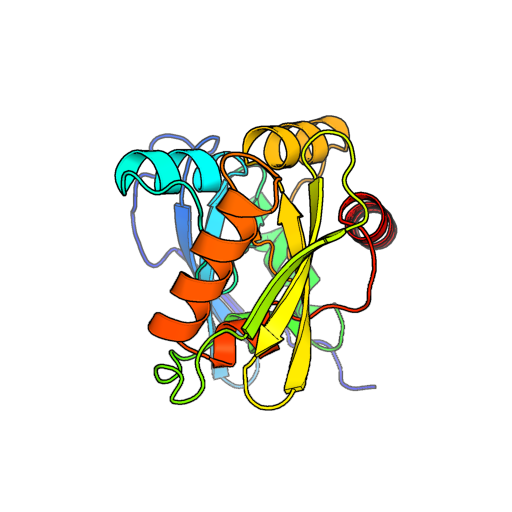A N 1
ATOM 1635 C CA . PRO A 1 207 ? -16.782 -7.326 5.232 1.00 70.62 207 PRO A CA 1
ATOM 1636 C C . PRO A 1 207 ? -17.465 -5.946 5.271 1.00 70.62 207 PRO A C 1
ATOM 1638 O O . PRO A 1 207 ? -17.387 -5.238 6.304 1.00 70.62 207 PRO A O 1
#

Solvent-accessible surface area (backbone atoms only — not comparable to full-atom values): 11084 Å² total; per-residue (Å²): 134,73,74,48,53,49,76,74,47,78,44,72,76,44,87,54,54,88,81,37,43,74,59,36,48,36,41,37,36,38,34,28,66,90,82,48,73,31,54,34,43,33,30,16,55,62,41,62,46,53,52,18,61,73,70,73,41,64,41,44,78,78,78,57,58,38,34,22,55,37,65,42,71,71,49,52,48,54,47,52,52,49,32,20,58,41,82,50,23,45,54,48,60,61,34,44,66,76,89,65,58,54,42,92,58,55,69,60,48,39,38,65,40,81,72,53,93,41,35,16,31,36,44,34,29,34,65,86,69,54,74,35,36,25,33,30,28,17,40,68,40,52,32,53,50,39,60,76,70,63,50,59,56,47,76,75,85,44,64,41,32,25,73,50,87,42,44,69,46,40,34,54,43,53,44,50,39,28,66,59,19,37,56,50,51,71,60,30,41,44,79,96,56,45,60,69,59,52,50,51,55,48,40,74,77,58,121

pLDDT: mean 88.38, std 10.14, range [48.25, 97.88]

Foldseek 3Di:
DAAQWDWPDKDFPDPFDPPFQQFDKTWIWTATPVGDIFIAMEGELLVQVVVCVVVVHQKDDDQFYKYFNTNDPVLVVVSQVLCRRPPSNVLRVSRNDDFADAAPWAWDAWWFDPDDPFWGWIWTATPVGDIATATEGASVCRNVVCVVVVPGIDGDATYMHGNGRGRVRRNVSVRVCNGRHPCSRVRRGDDRDIPVRVVVVVVVSPD

Sequence (207 aa):
MVAPPRVTFIDFLDTLERTDPARGQARVRVGLEGGRESSFLAATFDRPEAWMKAKKLDHWFDEPVLYVRRLDAPTVRAAVEAMAAELGGYWLRYYRAASGEPSKVGLGAAVTDLVSGGCGVVESVLKDGREFSILAATPTWWRAELERRGVRFYYGPMVLFLKKLDAVHAKRAAKRMAEVDEQLFCRYDTPRRTLPETLDAFQAAHP

Secondary structure (DSSP, 8-state):
-PPPPPEEEEEE-----TT-TTS-EEEEEEEETTTEEEEEEEEETTHHHHHHHHHT-SEE--S-EEEESS-SHHHHHHHHHHHHHGGGTHHHHHTTPPP-PPPSS-EEEEEEEEEETTEEEEEEEETTS-EEEEEEE-HHHHHHHHHHTT-SEE-SS--EEESS-SHHHHHHHHHHHHHH-THHHHHHB--S--HHHHHHHHHHH--

Mean predicted aligned error: 5.32 Å